Protein AF-A0A1B7T7Y8-F1 (afdb_monomer_lite)

Radius of gyration: 25.88 Å; chains: 1; bounding box: 64×51×74 Å

Foldseek 3Di:
DDWDDPQVPPDIDDLDPDDWDWEAALQQQKIKTFAQQCPRRPHLFHWIWMHNLNRPDIDIDTDDQDQDPVNDRDPFRKGFDDKYFPDPLRHAQKIKIWTWTQDVVGIGGPDIDIDGCCCQLPNAADDPVQKDKDWRPNQDDDLQKIWIFIDGHSPDRHRNNDDDDPGDTDIDGHDDDLVNDDADQQWDQDPVGDTDGNPVRVVVVCPVVPPPD

Organism: NCBI:txid766949

Sequence (213 aa):
MTFLTRDFGKSWEKIFDHPVILAYGDY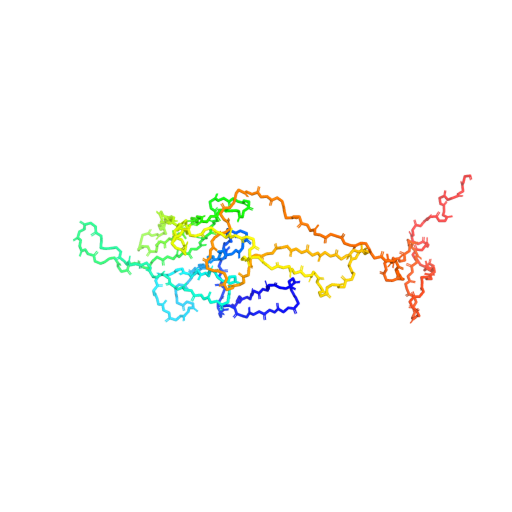GNIIVAVHGDPNSDGDPSQEFYYSLDQGKTWEEYEFKNDENKKGEKDETPLYLDNVKPLTKDGSGYQFVVSGYKLDGKGIDTNYHFIIDFSKAFDGKVCDSQEFEKIELNEGKCIDGQKFTYNRRKIDSECIVGKEFEDLEADVELCECTEDDFECSINFVKDSNNNCVLDISLITASGVCLESKS

pLDDT: mean 88.61, std 11.65, range [47.09, 98.06]

Secondary structure (DSSP, 8-state):
-EEE-SSTTSS-EEEESS--EEEEEGGGTEEEEE-S-GGGTT--S-EEEEESSTTSS-EEEE---PBPTTS-B--PPEEEEEEEESSTTS---EEEEEEEEEETTEEEEEEEEEEE-TTGGGGPBP-GGGEEEEEGGGG--BTTEEEEEEEE-TT--SB---------EEEEEPPP-GGG-PPPTTEEE-TTS-EEE-HHHHHHH-HHHH---

InterPro domains:
  IPR031777 Sortilin, C-terminal [PF15901] (88-208)
  IPR031778 Sortilin, N-terminal [PF15902] (2-67)
  IPR036278 Sialidase superfamily [SSF50939] (2-75)
  IPR050310 VPS10-related sortilin family receptors [PTHR12106] (2-198)

Structure (mmCIF, N/CA/C/O backbone):
data_AF-A0A1B7T7Y8-F1
#
_entry.id   AF-A0A1B7T7Y8-F1
#
loop_
_atom_site.group_PDB
_atom_site.id
_atom_site.type_symbol
_atom_site.label_atom_id
_atom_site.label_alt_id
_atom_site.label_comp_id
_atom_site.label_asym_id
_atom_site.label_entity_id
_atom_site.label_seq_id
_atom_site.pdbx_PDB_ins_code
_atom_site.Cartn_x
_atom_site.Cartn_y
_atom_site.Cartn_z
_atom_site.occupancy
_atom_site.B_iso_or_equiv
_atom_site.auth_seq_id
_atom_site.auth_comp_id
_atom_site.auth_asym_id
_atom_site.auth_atom_id
_atom_site.pdbx_PDB_model_num
ATOM 1 N N . MET A 1 1 ? -15.136 8.562 -2.264 1.00 90.56 1 MET A N 1
ATOM 2 C CA . MET A 1 1 ? -14.743 7.275 -2.850 1.00 90.56 1 MET A CA 1
ATOM 3 C C . MET A 1 1 ? -13.247 7.088 -2.715 1.00 90.56 1 MET A C 1
ATOM 5 O O . MET A 1 1 ? -12.510 8.052 -2.908 1.00 90.56 1 MET A O 1
ATOM 9 N N . THR A 1 2 ? -12.834 5.866 -2.400 1.00 94.38 2 THR A N 1
ATOM 10 C CA . THR A 1 2 ? -11.442 5.473 -2.159 1.00 94.38 2 THR A CA 1
ATOM 11 C C . THR A 1 2 ? -11.144 4.176 -2.911 1.00 94.38 2 THR A C 1
ATOM 13 O O . THR A 1 2 ? -11.974 3.264 -2.928 1.00 94.38 2 THR A O 1
ATOM 16 N N . PHE A 1 3 ? -9.967 4.095 -3.533 1.00 96.81 3 PHE A N 1
ATOM 17 C CA . PHE A 1 3 ? -9.504 2.924 -4.280 1.00 96.81 3 PHE A CA 1
ATOM 18 C C . PHE A 1 3 ? -8.152 2.442 -3.759 1.00 96.81 3 PHE A C 1
ATOM 20 O O . PHE A 1 3 ? -7.354 3.246 -3.276 1.00 96.81 3 PHE A O 1
ATOM 27 N N . LEU A 1 4 ? -7.891 1.148 -3.920 1.00 96.62 4 LEU A N 1
ATOM 28 C CA . LEU A 1 4 ? -6.631 0.499 -3.580 1.00 96.62 4 LEU A CA 1
ATOM 29 C C . LEU A 1 4 ? -6.086 -0.262 -4.791 1.00 96.62 4 LEU A C 1
ATOM 31 O O . LEU A 1 4 ? -6.844 -0.794 -5.601 1.00 96.62 4 LEU A O 1
ATOM 35 N N . THR A 1 5 ? -4.762 -0.321 -4.901 1.00 95.25 5 THR A N 1
ATOM 36 C CA . THR A 1 5 ? -4.048 -1.162 -5.866 1.00 95.25 5 THR A CA 1
ATOM 37 C C . THR A 1 5 ? -3.066 -2.061 -5.123 1.00 95.25 5 THR A C 1
ATOM 39 O O . THR A 1 5 ? -2.460 -1.648 -4.134 1.00 95.25 5 THR A O 1
ATOM 42 N N . ARG A 1 6 ? -2.897 -3.293 -5.611 1.00 92.50 6 ARG A N 1
ATOM 43 C CA . ARG A 1 6 ? -1.915 -4.271 -5.107 1.00 92.50 6 ARG A CA 1
ATOM 44 C C . ARG A 1 6 ? -0.889 -4.681 -6.165 1.00 92.50 6 ARG A C 1
ATOM 46 O O . ARG A 1 6 ? -0.093 -5.592 -5.938 1.00 92.50 6 ARG A O 1
ATOM 53 N N . ASP A 1 7 ? -0.928 -4.050 -7.329 1.00 90.50 7 ASP A N 1
ATOM 54 C CA . ASP A 1 7 ? -0.138 -4.402 -8.509 1.00 90.50 7 ASP A CA 1
ATOM 55 C C . ASP A 1 7 ? 0.492 -3.157 -9.147 1.00 90.50 7 ASP A C 1
ATOM 57 O O . ASP A 1 7 ? 0.605 -3.044 -10.367 1.00 90.50 7 ASP A O 1
ATOM 61 N N . PHE A 1 8 ? 0.931 -2.228 -8.291 1.00 89.44 8 PHE A N 1
ATOM 62 C CA . PHE A 1 8 ? 1.673 -1.025 -8.679 1.00 89.44 8 PHE A CA 1
ATOM 63 C C . PHE A 1 8 ? 0.885 -0.100 -9.619 1.00 89.44 8 PHE A C 1
ATOM 65 O O . PHE A 1 8 ? 1.451 0.562 -10.484 1.00 89.44 8 PHE A O 1
ATOM 72 N N . GLY A 1 9 ? -0.437 -0.037 -9.438 1.00 92.88 9 GLY A N 1
ATOM 73 C CA . GLY A 1 9 ? -1.319 0.860 -10.180 1.00 92.88 9 GLY A CA 1
ATOM 74 C C . GLY A 1 9 ? -1.818 0.302 -11.510 1.00 92.88 9 GLY A C 1
ATOM 75 O O . GLY A 1 9 ? -2.472 1.039 -12.252 1.00 92.88 9 GLY A O 1
ATOM 76 N N . LYS A 1 10 ? -1.548 -0.975 -11.811 1.00 90.75 10 LYS A N 1
ATOM 77 C CA . LYS A 1 10 ? -2.053 -1.637 -13.018 1.00 90.75 10 LYS A CA 1
ATOM 78 C C . LYS A 1 10 ? -3.565 -1.872 -12.943 1.00 90.75 10 LYS A C 1
ATOM 80 O O . LYS A 1 10 ? -4.265 -1.642 -13.930 1.00 90.75 10 LYS A O 1
ATOM 85 N N . SER A 1 11 ? -4.068 -2.309 -11.794 1.00 93.94 11 SER A N 1
ATOM 86 C CA . SER A 1 11 ? -5.492 -2.449 -11.504 1.00 93.94 11 SER A CA 1
ATOM 87 C C . SER A 1 11 ? -5.858 -1.764 -10.188 1.00 93.94 11 SER A C 1
ATOM 89 O O . SER A 1 11 ? -5.019 -1.549 -9.309 1.00 93.94 11 SER A O 1
ATOM 91 N N . TRP A 1 12 ? -7.126 -1.363 -10.093 1.00 96.81 12 TRP A N 1
ATOM 92 C CA . TRP A 1 12 ? -7.667 -0.607 -8.969 1.00 96.81 12 TRP A CA 1
ATOM 93 C C . TRP A 1 12 ? -9.003 -1.195 -8.545 1.00 96.81 12 TRP A C 1
ATOM 95 O O . TRP A 1 12 ? -9.895 -1.391 -9.372 1.00 96.81 12 TRP A O 1
ATOM 105 N N . GLU A 1 13 ? -9.148 -1.421 -7.246 1.00 96.00 13 GLU A N 1
ATOM 106 C CA . GLU A 1 13 ? -10.377 -1.899 -6.626 1.00 96.00 13 GLU A CA 1
ATOM 107 C C . GLU A 1 13 ? -10.969 -0.784 -5.764 1.00 96.00 13 GLU A C 1
ATOM 109 O O . GLU A 1 13 ? -10.257 -0.102 -5.023 1.00 96.00 13 GLU A O 1
ATOM 114 N N . LYS A 1 14 ? -12.279 -0.552 -5.890 1.00 96.06 14 LYS A N 1
ATOM 115 C CA . LYS A 1 14 ? -12.989 0.403 -5.034 1.00 96.06 14 LYS A CA 1
ATOM 116 C C . LYS A 1 14 ? -13.169 -0.239 -3.661 1.00 96.06 14 LYS A C 1
ATOM 118 O O . LYS A 1 14 ? -13.871 -1.240 -3.569 1.00 96.06 14 LYS A O 1
ATOM 123 N N . ILE A 1 15 ? -12.582 0.361 -2.629 1.00 95.50 15 ILE A N 1
ATOM 124 C CA . ILE A 1 15 ? -12.646 -0.152 -1.251 1.00 95.50 15 ILE A CA 1
ATOM 125 C C . ILE A 1 15 ? -13.671 0.592 -0.387 1.00 95.50 15 ILE A C 1
ATOM 127 O O . ILE A 1 15 ? -14.250 -0.011 0.502 1.00 95.50 15 ILE A O 1
ATOM 131 N N . PHE A 1 16 ? -13.962 1.864 -0.690 1.00 93.75 16 PHE A N 1
ATOM 132 C CA . PHE A 1 16 ? -15.005 2.642 -0.004 1.00 93.75 16 PHE A CA 1
ATOM 133 C C . PHE A 1 16 ? -15.715 3.594 -0.968 1.00 93.75 16 PHE A C 1
ATOM 135 O O . PHE A 1 16 ? -15.089 4.201 -1.846 1.00 93.75 16 PHE A O 1
ATOM 142 N N . ASP A 1 17 ? -17.019 3.794 -0.777 1.00 91.75 17 ASP A N 1
ATOM 143 C CA . ASP A 1 17 ? -17.814 4.758 -1.551 1.00 91.75 17 ASP A CA 1
ATOM 144 C C . ASP A 1 17 ? -17.582 6.218 -1.114 1.00 91.75 17 ASP A C 1
ATOM 146 O O . ASP A 1 17 ? -17.705 7.158 -1.907 1.00 91.75 17 ASP A O 1
ATOM 150 N N . HIS A 1 18 ? -17.059 6.426 0.091 1.00 88.94 18 HIS A N 1
ATOM 151 C CA . HIS A 1 18 ? -16.692 7.728 0.649 1.00 88.94 18 HIS A CA 1
ATOM 152 C C . HIS A 1 18 ? -15.163 7.879 0.797 1.00 88.94 18 HIS A C 1
ATOM 154 O O . HIS A 1 18 ? -14.406 6.932 0.562 1.00 88.94 18 HIS A O 1
ATOM 160 N N . PRO A 1 19 ? -14.652 9.106 1.004 1.00 90.19 19 PRO A N 1
ATOM 161 C CA . PRO A 1 19 ? -13.258 9.320 1.384 1.00 90.19 19 PRO A CA 1
ATOM 162 C C . PRO A 1 19 ? -12.976 8.718 2.766 1.00 90.19 19 PRO A C 1
ATOM 164 O O . PRO A 1 19 ? -13.814 8.811 3.661 1.00 90.19 19 PRO A O 1
ATOM 167 N N . VAL A 1 20 ? -11.790 8.141 2.936 1.00 92.62 20 VAL A N 1
ATOM 168 C CA . VAL A 1 20 ? -11.281 7.659 4.228 1.00 92.62 20 VAL A CA 1
ATOM 169 C C . VAL A 1 20 ? -9.837 8.115 4.425 1.00 92.62 20 VAL A C 1
ATOM 171 O O . VAL A 1 20 ? -9.122 8.393 3.460 1.00 92.62 20 VAL A O 1
ATOM 174 N N . ILE A 1 21 ? -9.401 8.185 5.679 1.00 94.12 21 ILE A N 1
ATOM 175 C CA . ILE A 1 21 ? -8.001 8.369 6.062 1.00 94.12 21 ILE A CA 1
ATOM 176 C C . ILE A 1 21 ? -7.439 6.990 6.381 1.00 94.12 21 ILE A C 1
ATOM 178 O O . ILE A 1 21 ? -8.005 6.270 7.199 1.00 94.12 21 ILE A O 1
ATOM 182 N N . LEU A 1 22 ? -6.331 6.634 5.731 1.00 95.81 22 LEU A N 1
ATOM 183 C CA . LEU A 1 22 ? -5.706 5.320 5.847 1.00 95.81 22 LEU A CA 1
ATOM 184 C C . LEU A 1 22 ? -4.398 5.390 6.631 1.00 95.81 22 LEU A C 1
ATOM 186 O O . LEU A 1 22 ? -3.606 6.321 6.469 1.00 95.81 22 LEU A O 1
ATOM 190 N N . ALA A 1 23 ? -4.141 4.346 7.408 1.00 97.31 23 ALA A N 1
ATOM 191 C CA . ALA A 1 23 ? -2.836 4.035 7.963 1.00 97.31 23 ALA A CA 1
ATOM 192 C C . ALA A 1 23 ? -2.471 2.583 7.654 1.00 97.31 23 ALA A C 1
ATOM 194 O O . ALA A 1 23 ? -3.331 1.706 7.627 1.00 97.31 23 ALA A O 1
ATOM 195 N N . TYR A 1 24 ? -1.178 2.347 7.455 1.00 97.00 24 TYR A N 1
ATOM 196 C CA . TYR A 1 24 ? -0.628 1.039 7.121 1.00 97.00 24 TYR A CA 1
ATOM 197 C C . TYR A 1 24 ? 0.335 0.584 8.211 1.00 97.00 24 TYR A C 1
ATOM 199 O O . TYR A 1 24 ? 1.055 1.400 8.791 1.00 97.00 24 TYR A O 1
ATOM 207 N N . GLY A 1 25 ? 0.346 -0.718 8.462 1.00 96.62 25 GLY A N 1
ATOM 208 C CA . GLY A 1 25 ? 1.262 -1.388 9.375 1.00 96.62 25 GLY A CA 1
ATOM 209 C C . GLY A 1 25 ? 1.584 -2.795 8.889 1.00 96.62 25 GLY A C 1
ATOM 210 O O . GLY A 1 25 ? 1.003 -3.268 7.908 1.00 96.62 25 GLY A O 1
ATOM 211 N N . ASP A 1 26 ? 2.535 -3.439 9.558 1.00 96.31 26 ASP A N 1
ATOM 212 C CA . ASP A 1 26 ? 3.072 -4.755 9.205 1.00 96.31 26 ASP A CA 1
ATOM 213 C C . ASP A 1 26 ? 3.384 -4.859 7.700 1.00 96.31 26 ASP A C 1
ATOM 215 O O . ASP A 1 26 ? 2.894 -5.740 7.003 1.00 96.31 26 ASP A O 1
ATOM 219 N N . TYR A 1 27 ? 4.140 -3.900 7.157 1.00 94.69 27 TYR A N 1
ATOM 220 C CA . TYR A 1 27 ? 4.505 -3.826 5.734 1.00 94.69 27 TYR A CA 1
ATOM 221 C C . TYR A 1 27 ? 3.302 -3.751 4.774 1.00 94.69 27 TYR A C 1
ATOM 223 O O . TYR A 1 27 ? 3.330 -4.291 3.668 1.00 94.69 27 TYR A O 1
ATOM 231 N N . GLY A 1 28 ? 2.225 -3.083 5.198 1.00 94.50 28 GLY A N 1
ATOM 232 C CA . GLY A 1 28 ? 0.996 -2.933 4.412 1.00 94.50 28 GLY A CA 1
ATOM 233 C C . GLY A 1 28 ? 0.053 -4.135 4.492 1.00 94.50 28 GLY A C 1
ATOM 234 O O . GLY A 1 28 ? -0.937 -4.178 3.764 1.00 94.50 28 GLY A O 1
ATOM 235 N N . ASN A 1 29 ? 0.334 -5.102 5.371 1.00 96.38 29 ASN A N 1
ATOM 236 C CA . ASN A 1 29 ? -0.554 -6.236 5.626 1.00 96.38 29 ASN A CA 1
ATOM 237 C C . ASN A 1 29 ? -1.706 -5.896 6.568 1.00 96.38 29 ASN A C 1
ATOM 239 O O . ASN A 1 29 ? -2.730 -6.573 6.527 1.00 96.38 29 ASN A O 1
ATOM 243 N N . ILE A 1 30 ? -1.545 -4.842 7.369 1.00 97.75 30 ILE A N 1
ATOM 244 C CA . ILE A 1 30 ? -2.604 -4.269 8.190 1.00 97.75 30 ILE A CA 1
ATOM 245 C C . ILE A 1 30 ? -2.932 -2.894 7.628 1.00 97.75 30 ILE A C 1
ATOM 247 O O . ILE A 1 30 ? -2.053 -2.035 7.510 1.00 97.75 30 ILE A O 1
ATOM 251 N N . ILE A 1 31 ? -4.202 -2.684 7.305 1.00 98.00 31 ILE A N 1
ATOM 252 C CA . ILE A 1 31 ? -4.723 -1.397 6.852 1.00 98.00 31 ILE A CA 1
ATOM 253 C C . ILE A 1 31 ? -5.811 -0.975 7.828 1.00 98.00 31 ILE A C 1
ATOM 255 O O . ILE A 1 31 ? -6.716 -1.754 8.099 1.00 98.00 31 ILE A O 1
ATOM 259 N N . VAL A 1 32 ? -5.728 0.247 8.348 1.00 97.81 32 VAL A N 1
ATOM 260 C CA . VAL A 1 32 ? -6.765 0.848 9.194 1.00 97.81 32 VAL A CA 1
ATOM 261 C C . VAL A 1 32 ? -7.326 2.063 8.474 1.00 97.81 32 VAL A C 1
ATOM 263 O O . VAL A 1 32 ? -6.560 2.897 7.988 1.00 97.81 32 VAL A O 1
ATOM 266 N N . ALA A 1 33 ? -8.649 2.165 8.413 1.00 96.00 33 ALA A N 1
ATOM 267 C CA . ALA A 1 33 ? -9.372 3.257 7.789 1.00 96.00 33 ALA A CA 1
ATOM 268 C C . ALA A 1 33 ? -10.318 3.921 8.793 1.00 96.00 33 ALA A C 1
ATOM 270 O O . ALA A 1 33 ? -11.040 3.246 9.522 1.00 96.00 33 ALA A O 1
ATOM 271 N N . VAL A 1 34 ? -10.338 5.251 8.795 1.00 93.38 34 VAL A N 1
ATOM 272 C CA . VAL A 1 34 ? -11.328 6.054 9.528 1.00 93.38 34 VAL A CA 1
ATOM 273 C C . VAL A 1 34 ? -11.964 7.072 8.588 1.00 93.38 34 VAL A C 1
ATOM 275 O O . VAL A 1 34 ? -11.349 7.484 7.598 1.00 93.38 34 VAL A O 1
ATOM 278 N N . HIS A 1 35 ? -13.178 7.510 8.898 1.00 87.00 35 HIS A N 1
ATOM 279 C CA . HIS A 1 35 ? -13.863 8.585 8.185 1.00 87.00 35 HIS A CA 1
ATOM 280 C C . HIS A 1 35 ? -14.362 9.635 9.177 1.00 87.00 35 HIS A C 1
ATOM 282 O O . HIS A 1 35 ? -14.870 9.319 10.246 1.00 87.00 35 HIS A O 1
ATOM 288 N N . GLY A 1 36 ? -14.215 10.906 8.798 1.00 73.81 36 GLY A N 1
ATOM 289 C CA . GLY A 1 36 ? -14.546 12.039 9.665 1.00 73.81 36 GLY A CA 1
ATOM 290 C C . GLY A 1 36 ? -16.030 12.400 9.725 1.00 73.81 36 GLY A C 1
ATOM 291 O O . GLY A 1 36 ? -16.381 13.319 10.457 1.00 73.81 36 GLY A O 1
ATOM 292 N N . ASP A 1 37 ? -16.889 11.734 8.951 1.00 74.12 37 ASP A N 1
ATOM 293 C CA . ASP A 1 37 ? -18.344 11.905 9.015 1.00 74.12 37 ASP A CA 1
ATOM 294 C C . ASP A 1 37 ? -18.990 10.531 9.201 1.00 74.12 37 ASP A C 1
ATOM 296 O O . ASP A 1 37 ? -18.985 9.770 8.229 1.00 74.12 37 ASP A O 1
ATOM 300 N N . PRO A 1 38 ? -19.531 10.217 10.396 1.00 65.00 38 PRO A N 1
ATOM 301 C CA . PRO A 1 38 ? -20.112 8.916 10.698 1.00 65.00 38 PRO A CA 1
ATOM 302 C C . PRO A 1 38 ? -21.208 8.559 9.699 1.00 65.00 38 PRO A C 1
ATOM 304 O O . PRO A 1 38 ? -21.238 7.448 9.235 1.00 65.00 38 PRO A O 1
ATOM 307 N N . ASN A 1 39 ? -21.982 9.512 9.174 1.00 66.25 39 ASN A N 1
ATOM 308 C CA . ASN A 1 39 ? -23.058 9.189 8.226 1.00 66.25 39 ASN A CA 1
ATOM 309 C C . ASN A 1 39 ? -22.578 8.873 6.794 1.00 66.25 39 ASN A C 1
ATOM 311 O O . ASN A 1 39 ? -23.409 8.753 5.889 1.00 66.25 39 ASN A O 1
ATOM 315 N N . SER A 1 40 ? -21.265 8.832 6.543 1.00 70.00 40 SER A N 1
ATOM 316 C CA . SER A 1 40 ? -20.703 8.653 5.193 1.00 70.00 40 SER A CA 1
ATOM 317 C C . SER A 1 40 ? -20.988 7.280 4.587 1.00 70.00 40 SER A C 1
ATOM 319 O O . SER A 1 40 ? -20.985 7.145 3.361 1.00 70.00 40 SER A O 1
ATOM 321 N N . ASP A 1 41 ? -21.205 6.281 5.428 1.00 64.25 41 ASP A N 1
ATOM 322 C CA . ASP A 1 41 ? -21.494 4.887 5.094 1.00 64.25 41 ASP A CA 1
ATOM 323 C C . ASP A 1 41 ? -22.996 4.545 5.251 1.00 64.25 41 ASP A C 1
ATOM 325 O O . ASP A 1 41 ? -23.477 3.545 4.718 1.00 64.25 41 ASP A O 1
ATOM 329 N N . GLY A 1 42 ? -23.761 5.436 5.889 1.00 60.62 42 GLY A N 1
ATOM 330 C CA . GLY A 1 42 ? -25.188 5.287 6.152 1.00 60.62 42 GLY A CA 1
ATOM 331 C C . GLY A 1 42 ? -25.522 4.859 7.582 1.00 60.62 42 GLY A C 1
ATOM 332 O O . GLY A 1 42 ? -26.717 4.767 7.885 1.00 60.62 42 GLY A O 1
ATOM 333 N N . ASP A 1 43 ? -24.523 4.663 8.446 1.00 65.31 43 ASP A N 1
ATOM 334 C CA . ASP A 1 43 ? -24.689 4.372 9.866 1.00 65.31 43 ASP A CA 1
ATOM 335 C C . ASP A 1 43 ? -24.145 5.529 10.730 1.00 65.31 43 ASP A C 1
ATOM 337 O O . ASP A 1 43 ? -22.976 5.875 10.667 1.00 65.31 43 ASP A O 1
ATOM 341 N N . PRO A 1 44 ? -24.955 6.184 11.581 1.00 62.72 44 PRO A N 1
ATOM 342 C CA . PRO A 1 44 ? -24.440 7.190 12.518 1.00 62.72 44 PRO A CA 1
ATOM 343 C C . PRO A 1 44 ? -23.528 6.610 13.624 1.00 62.72 44 PRO A C 1
ATOM 345 O O . PRO A 1 44 ? -23.042 7.372 14.474 1.00 62.72 44 PRO A O 1
ATOM 348 N N . SER A 1 45 ? -23.356 5.286 13.644 1.00 65.25 45 SER A N 1
ATOM 349 C CA . SER A 1 45 ? -22.361 4.515 14.383 1.00 65.25 45 SER A CA 1
ATOM 350 C C . SER A 1 45 ? -20.959 5.132 14.331 1.00 65.25 45 SER A C 1
ATOM 352 O O . SER A 1 45 ? -20.578 5.887 13.439 1.00 65.25 45 SER A O 1
ATOM 354 N N . GLN A 1 46 ? -20.195 4.866 15.385 1.00 75.56 46 GLN A N 1
ATOM 355 C CA . GLN A 1 46 ? -18.811 5.296 15.499 1.00 75.56 46 GLN A CA 1
ATOM 356 C C . GLN A 1 46 ? -17.927 4.115 15.211 1.00 75.56 46 GLN A C 1
ATOM 358 O O . GLN A 1 46 ? -17.818 3.243 16.063 1.00 75.56 46 GLN A O 1
ATOM 363 N N . GLU A 1 47 ? -17.233 4.114 14.086 1.00 85.75 47 GLU A N 1
ATOM 364 C CA . GLU A 1 47 ? -16.442 2.957 13.706 1.00 85.75 47 GLU A CA 1
ATOM 365 C C . GLU A 1 47 ? -15.117 3.307 13.054 1.00 85.75 47 GLU A C 1
ATOM 367 O O . GLU A 1 47 ? -14.869 4.408 12.557 1.00 85.75 47 GLU A O 1
ATOM 372 N N . PHE A 1 48 ? -14.224 2.331 13.101 1.00 92.62 48 PHE A N 1
ATOM 373 C CA . PHE A 1 48 ? -13.113 2.260 12.176 1.00 92.62 48 PHE A CA 1
ATOM 374 C C . PHE A 1 48 ? -13.211 0.947 11.418 1.00 92.62 48 PHE A C 1
ATOM 376 O O . PHE A 1 48 ? -13.695 -0.058 11.942 1.00 92.62 48 PHE A O 1
ATOM 383 N N . TYR A 1 49 ? -12.663 0.945 10.213 1.00 95.19 49 TYR A N 1
ATOM 384 C CA . TYR A 1 49 ? -12.525 -0.265 9.427 1.00 95.19 49 TYR A CA 1
ATOM 385 C C . TYR A 1 49 ? -11.082 -0.727 9.454 1.00 95.19 49 TYR A C 1
ATOM 387 O O . TYR A 1 49 ? -10.145 0.077 9.527 1.00 95.19 49 TYR A O 1
ATOM 395 N N . TYR A 1 50 ? -10.880 -2.027 9.347 1.00 97.56 50 TYR A N 1
ATOM 396 C CA . TYR A 1 50 ? -9.554 -2.582 9.178 1.00 97.56 50 TYR A CA 1
ATOM 397 C C . TYR A 1 50 ? -9.564 -3.756 8.212 1.00 97.56 50 TYR A C 1
ATOM 399 O O . TYR A 1 50 ? -10.566 -4.437 8.026 1.00 97.56 50 TYR A O 1
ATOM 407 N N . SER A 1 51 ? -8.416 -3.991 7.593 1.00 98.06 51 SER A N 1
ATOM 408 C CA . SER A 1 51 ? -8.179 -5.137 6.731 1.00 98.06 51 SER A CA 1
ATOM 409 C C . SER A 1 51 ? -6.875 -5.806 7.133 1.00 98.06 51 SER A C 1
ATOM 411 O O . SER A 1 51 ? -5.861 -5.135 7.346 1.00 98.06 51 SER A O 1
ATOM 413 N N . LEU A 1 52 ? -6.915 -7.135 7.224 1.00 97.69 52 LEU A N 1
ATOM 414 C CA . LEU A 1 52 ? -5.757 -7.990 7.490 1.00 97.69 52 LEU A CA 1
ATOM 415 C C . LEU A 1 52 ? -5.359 -8.825 6.263 1.00 97.69 52 LEU A C 1
ATOM 417 O O . LEU A 1 52 ? -4.475 -9.674 6.349 1.00 97.69 52 LEU A O 1
ATOM 421 N N . ASP A 1 53 ? -6.007 -8.595 5.120 1.00 96.25 53 ASP A N 1
ATOM 422 C CA . ASP A 1 53 ? -5.802 -9.296 3.849 1.00 96.25 53 ASP A CA 1
ATOM 423 C C . ASP A 1 53 ? -5.520 -8.302 2.710 1.00 96.25 53 ASP A C 1
ATOM 425 O O . ASP A 1 53 ? -5.933 -8.472 1.562 1.00 96.25 53 ASP A O 1
ATOM 429 N N . GLN A 1 54 ? -4.765 -7.247 3.039 1.00 95.62 54 GLN A N 1
ATOM 430 C CA . GLN A 1 54 ? -4.282 -6.241 2.087 1.00 95.62 54 GLN A CA 1
ATOM 431 C C . GLN A 1 54 ? -5.420 -5.523 1.331 1.00 95.62 54 GLN A C 1
ATOM 433 O O . GLN A 1 54 ? -5.255 -5.139 0.175 1.00 95.62 54 GLN A O 1
ATOM 438 N N . GLY A 1 55 ? -6.565 -5.324 1.987 1.00 96.06 55 GLY A N 1
ATOM 439 C CA . GLY A 1 55 ? -7.700 -4.538 1.498 1.00 96.06 55 GLY A CA 1
ATOM 440 C C . GLY A 1 55 ? -8.727 -5.311 0.675 1.00 96.06 55 GLY A C 1
ATOM 441 O O . GLY A 1 55 ? -9.576 -4.671 0.054 1.00 96.06 55 GLY A O 1
ATOM 442 N N . LYS A 1 56 ? -8.665 -6.650 0.658 1.00 95.31 56 LYS A N 1
ATOM 443 C CA . LYS A 1 56 ? -9.633 -7.496 -0.060 1.00 95.31 56 LYS A CA 1
ATOM 444 C C . LYS A 1 56 ? -10.930 -7.669 0.719 1.00 95.31 56 LYS A C 1
ATOM 446 O O . LYS A 1 56 ? -12.004 -7.650 0.121 1.00 95.31 56 LYS A O 1
ATOM 451 N N . THR A 1 57 ? -10.835 -7.833 2.030 1.00 96.12 57 THR A N 1
ATOM 452 C CA . THR A 1 57 ? -11.963 -7.811 2.955 1.00 96.12 57 THR A CA 1
ATOM 453 C C . THR A 1 57 ? -11.727 -6.752 4.021 1.00 96.12 57 THR A C 1
ATOM 455 O O . THR A 1 57 ? -10.590 -6.389 4.334 1.00 96.12 57 THR A O 1
ATOM 458 N N . TRP A 1 58 ? -12.830 -6.205 4.518 1.00 96.44 58 TRP A N 1
ATOM 459 C CA . TRP A 1 58 ? -12.840 -5.138 5.504 1.00 96.44 58 TRP A CA 1
ATOM 460 C C . TRP A 1 58 ? -13.764 -5.545 6.637 1.00 96.44 58 TRP A C 1
ATOM 462 O O . TRP A 1 58 ? -14.899 -5.953 6.400 1.00 96.44 58 TRP A O 1
ATOM 472 N N . GLU A 1 59 ? -13.242 -5.438 7.848 1.00 95.62 59 GLU A N 1
ATOM 473 C CA . GLU A 1 59 ? -13.969 -5.641 9.087 1.00 95.62 59 GLU A CA 1
ATOM 474 C C . GLU A 1 59 ? -14.222 -4.282 9.728 1.00 95.62 59 GLU A C 1
ATOM 476 O O . GLU A 1 59 ? -13.389 -3.374 9.655 1.00 95.62 59 GLU A O 1
ATOM 481 N N . GLU A 1 60 ? -15.367 -4.162 10.376 1.00 92.88 60 GLU A N 1
ATOM 482 C CA . GLU A 1 60 ? -15.818 -2.950 11.041 1.00 92.88 60 GLU A CA 1
ATOM 483 C C . GLU A 1 60 ? -15.738 -3.144 12.555 1.00 92.88 60 GLU A C 1
ATOM 485 O O . GLU A 1 60 ? -16.035 -4.218 13.089 1.00 92.88 60 GLU A O 1
ATOM 490 N N . TYR A 1 61 ? -15.290 -2.111 13.260 1.00 90.62 61 TYR A N 1
ATOM 491 C CA . TYR A 1 61 ? -15.315 -2.083 14.712 1.00 90.62 61 TYR A CA 1
ATOM 492 C C . TYR A 1 61 ? -16.047 -0.841 15.195 1.00 90.62 61 TYR A C 1
ATOM 494 O O . TYR A 1 61 ? -15.514 0.268 15.127 1.00 90.62 61 TYR A O 1
ATOM 502 N N . GLU A 1 62 ? -17.226 -1.059 15.768 1.00 85.69 62 GLU A N 1
ATOM 503 C CA . GLU A 1 62 ? -18.007 -0.017 16.418 1.00 85.69 62 GLU A CA 1
ATOM 504 C C . GLU A 1 62 ? -17.476 0.286 17.833 1.00 85.69 62 GLU A C 1
ATOM 506 O O . GLU A 1 62 ? -17.380 -0.581 18.716 1.00 85.69 62 GLU A O 1
ATOM 511 N N . PHE A 1 63 ? -17.185 1.556 18.103 1.00 76.44 63 PHE A N 1
ATOM 512 C CA . PHE A 1 63 ? -16.981 2.067 19.447 1.00 76.44 63 PHE A CA 1
ATOM 513 C C . PHE A 1 63 ? -18.309 2.049 20.192 1.00 76.44 63 PHE A C 1
ATOM 515 O O . PHE A 1 63 ? -19.232 2.813 19.912 1.00 76.44 63 PHE A O 1
ATOM 522 N N . LYS A 1 64 ? -18.389 1.207 21.220 1.00 69.56 64 LYS A N 1
ATOM 523 C CA . LYS A 1 64 ? -19.505 1.273 22.161 1.00 69.56 64 LYS A CA 1
ATOM 524 C C . LYS A 1 64 ? -19.470 2.632 22.850 1.00 69.56 64 LYS A C 1
ATOM 526 O O . LYS A 1 64 ? -18.439 3.010 23.402 1.00 69.56 64 LYS A O 1
ATOM 531 N N . ASN A 1 65 ? -20.602 3.335 22.850 1.00 59.31 65 ASN A N 1
ATOM 532 C CA . ASN A 1 65 ? -20.783 4.510 23.696 1.00 59.31 65 ASN A CA 1
ATOM 533 C C . ASN A 1 65 ? -20.557 4.076 25.144 1.00 59.31 65 ASN A C 1
ATOM 535 O O . ASN A 1 65 ? -21.395 3.378 25.722 1.00 59.31 65 ASN A O 1
ATOM 539 N N . ASP A 1 66 ? -19.401 4.437 25.701 1.00 53.66 66 ASP A N 1
ATOM 540 C CA . ASP A 1 66 ? -19.104 4.178 27.099 1.00 53.66 66 ASP A CA 1
ATOM 541 C C . ASP A 1 66 ? -20.207 4.818 27.943 1.00 53.66 66 ASP A C 1
ATOM 543 O O . ASP A 1 66 ? -20.536 6.001 27.801 1.00 53.66 66 ASP A O 1
ATOM 547 N N . GLU A 1 67 ? -20.798 4.024 28.835 1.00 48.38 67 GLU A N 1
ATOM 548 C CA . GLU A 1 67 ? -21.590 4.584 29.915 1.00 48.38 67 GLU A CA 1
ATOM 549 C C . GLU A 1 67 ? -20.676 5.549 30.669 1.00 48.38 67 GLU A C 1
ATOM 551 O O . GLU A 1 67 ? -19.621 5.169 31.191 1.00 48.38 67 GLU A O 1
ATOM 556 N N . ASN A 1 68 ? -21.067 6.821 30.739 1.00 52.34 68 ASN A N 1
ATOM 557 C CA . ASN A 1 68 ? -20.357 7.772 31.578 1.00 52.34 68 ASN A CA 1
ATOM 558 C C . ASN A 1 68 ? -20.267 7.191 33.000 1.00 52.34 68 ASN A C 1
ATOM 560 O O . ASN A 1 68 ? -21.145 6.436 33.413 1.00 52.34 68 ASN A O 1
ATOM 564 N N . LYS A 1 69 ? -19.281 7.595 33.818 1.00 47.09 69 LYS A N 1
ATOM 565 C CA . LYS A 1 69 ? -19.110 7.151 35.232 1.00 47.09 69 LYS A CA 1
ATOM 566 C C . LYS A 1 69 ? -20.360 7.307 36.140 1.00 47.09 69 LYS A C 1
ATOM 568 O O . LYS A 1 69 ? -20.302 6.981 37.322 1.00 47.09 69 LYS A O 1
ATOM 573 N N . LYS A 1 70 ? -21.464 7.841 35.611 1.00 53.00 70 LYS A N 1
ATOM 574 C CA . LYS A 1 70 ? -22.792 8.002 36.214 1.00 53.00 70 LYS A CA 1
ATOM 575 C C . LYS A 1 70 ? -23.880 7.056 35.662 1.00 53.00 70 LYS A C 1
ATOM 577 O O . LYS A 1 70 ? -25.013 7.171 36.111 1.00 53.00 70 LYS A O 1
ATOM 582 N N . GLY A 1 71 ? -23.574 6.150 34.730 1.00 53.75 71 GLY A N 1
ATOM 583 C CA . GLY A 1 71 ? -24.558 5.254 34.100 1.00 53.75 71 GLY A CA 1
ATOM 584 C C . GLY A 1 71 ? -25.500 5.946 33.105 1.00 53.75 71 GLY A C 1
ATOM 585 O O . GLY A 1 71 ? -26.539 5.395 32.754 1.00 53.75 71 GLY A O 1
ATOM 586 N N . GLU A 1 72 ? -25.173 7.167 32.672 1.00 56.00 72 GLU A N 1
ATOM 587 C CA . GLU A 1 72 ? -25.904 7.881 31.620 1.00 56.00 72 GLU A CA 1
ATOM 588 C C . GLU A 1 72 ? -25.259 7.569 30.267 1.00 56.00 72 GLU A C 1
ATOM 590 O O . GLU A 1 72 ? -24.035 7.677 30.129 1.00 56.00 72 GLU A O 1
ATOM 595 N N . LYS A 1 73 ? -26.080 7.192 29.279 1.00 59.41 73 LYS A N 1
ATOM 596 C CA . LYS A 1 73 ? -25.640 7.044 27.889 1.00 59.41 73 LYS A CA 1
ATOM 597 C C . LYS A 1 73 ? -25.172 8.403 27.378 1.00 59.41 73 LYS A C 1
ATOM 599 O O . LYS A 1 73 ? -25.953 9.351 27.363 1.00 59.41 73 LYS A O 1
ATOM 604 N N . ASP A 1 74 ? -23.909 8.493 26.980 1.00 67.19 74 ASP A N 1
ATOM 605 C CA . ASP A 1 74 ? -23.445 9.624 26.189 1.00 67.19 74 ASP A CA 1
ATOM 606 C C . ASP A 1 74 ? -23.936 9.435 24.752 1.00 67.19 74 ASP A C 1
ATOM 608 O O . ASP A 1 74 ? -23.500 8.521 24.056 1.00 67.19 74 ASP A O 1
ATOM 612 N N . GLU A 1 75 ? -24.896 10.258 24.338 1.00 68.94 75 GLU A N 1
ATOM 613 C CA . GLU A 1 75 ? -25.432 10.265 22.971 1.00 68.94 75 GLU A CA 1
ATOM 614 C C . GLU A 1 75 ? -24.649 11.216 22.050 1.00 68.94 75 GLU A C 1
ATOM 616 O O . GLU A 1 75 ? -25.014 11.384 20.889 1.00 68.94 75 GLU A O 1
ATOM 621 N N . THR A 1 76 ? -23.587 11.862 22.548 1.00 75.38 76 THR A N 1
ATOM 622 C CA . THR A 1 76 ? -22.784 12.797 21.751 1.00 75.38 76 THR A CA 1
ATOM 623 C C . THR A 1 76 ? -21.926 12.024 20.744 1.00 75.38 76 THR A C 1
ATOM 625 O O . THR A 1 76 ? -21.062 11.251 21.176 1.00 75.38 76 THR A O 1
ATOM 628 N N . PRO A 1 77 ? -22.093 12.248 19.424 1.00 76.69 77 PRO A N 1
ATOM 629 C CA . PRO A 1 77 ? -21.295 11.561 18.417 1.00 76.69 77 PRO A CA 1
ATOM 630 C C . PRO A 1 77 ? -19.813 11.905 18.575 1.00 76.69 77 PRO A C 1
ATOM 632 O O . PRO A 1 77 ? -19.439 13.078 18.697 1.00 76.69 77 PRO A O 1
ATOM 635 N N . LEU A 1 78 ? -18.981 10.869 18.587 1.00 83.12 78 LEU A N 1
ATOM 636 C CA . LEU A 1 78 ? -17.551 10.995 18.339 1.00 83.12 78 LEU A CA 1
ATOM 637 C C . LEU A 1 78 ? -17.345 11.223 16.827 1.00 83.12 78 LEU A C 1
ATOM 639 O O . LEU A 1 78 ? -18.240 11.009 16.021 1.00 83.12 78 LEU A O 1
ATOM 643 N N . TYR A 1 79 ? -16.205 11.753 16.422 1.00 86.38 79 TYR A N 1
ATOM 644 C CA . TYR A 1 79 ? -15.849 11.897 15.015 1.00 86.38 79 TYR A CA 1
ATOM 645 C C . TYR A 1 79 ? -14.384 11.524 14.902 1.00 86.38 79 TYR A C 1
ATOM 647 O O . TYR A 1 79 ? -13.535 12.247 15.424 1.00 86.38 79 TYR A O 1
ATOM 655 N N . LEU A 1 80 ? -14.081 10.384 14.283 1.00 89.31 80 LEU A N 1
ATOM 656 C CA . LEU A 1 80 ? -12.706 9.933 14.088 1.00 89.31 80 LEU A CA 1
ATOM 657 C C . LEU A 1 80 ? -12.124 10.615 12.858 1.00 89.31 80 LEU A C 1
ATOM 659 O O . LEU A 1 80 ? -12.508 10.343 11.725 1.00 89.31 80 LEU A O 1
ATOM 663 N N . ASP A 1 81 ? -11.181 11.517 13.069 1.00 90.06 81 ASP A N 1
ATOM 664 C CA . ASP A 1 81 ? -10.662 12.380 12.011 1.00 90.06 81 ASP A CA 1
ATOM 665 C C . ASP A 1 81 ? -9.188 12.129 11.704 1.00 90.06 81 ASP A C 1
ATOM 667 O O . ASP A 1 81 ? -8.603 12.801 10.853 1.00 90.06 81 ASP A O 1
ATOM 671 N N . ASN A 1 82 ? -8.563 11.169 12.389 1.00 93.56 82 ASN A N 1
ATOM 672 C CA . ASN A 1 82 ? -7.156 10.875 12.193 1.00 93.56 82 ASN A CA 1
ATOM 673 C C . ASN A 1 82 ? -6.798 9.452 12.613 1.00 93.56 82 ASN A C 1
ATOM 675 O O . ASN A 1 82 ? -7.199 8.981 13.676 1.00 93.56 82 ASN A O 1
ATOM 679 N N . VAL A 1 83 ? -5.931 8.817 11.832 1.00 96.38 83 VAL A N 1
ATOM 680 C CA . VAL A 1 83 ? -5.280 7.556 12.187 1.00 96.38 83 VAL A CA 1
ATOM 681 C C . VAL A 1 83 ? -3.815 7.612 11.776 1.00 96.38 83 VAL A C 1
ATOM 683 O O . VAL A 1 83 ? -3.479 8.082 10.689 1.00 96.38 83 VAL A O 1
ATOM 686 N N . LYS A 1 84 ? -2.918 7.167 12.661 1.00 97.19 84 LYS A N 1
ATOM 687 C CA . LYS A 1 84 ? -1.474 7.103 12.395 1.00 97.19 84 LYS A CA 1
ATOM 688 C C . LYS A 1 84 ? -0.862 5.840 12.991 1.00 97.19 84 LYS A C 1
ATOM 690 O O . LYS A 1 84 ? -1.222 5.484 14.113 1.00 97.19 84 LYS A O 1
ATOM 695 N N . PRO A 1 85 ? 0.097 5.195 12.310 1.00 97.25 85 PRO A N 1
ATOM 696 C CA . PRO A 1 85 ? 0.853 4.114 12.925 1.00 97.25 85 PRO A CA 1
ATOM 697 C C . PRO A 1 85 ? 1.749 4.674 14.043 1.00 97.25 85 PRO A C 1
ATOM 699 O O . PRO A 1 85 ? 2.283 5.784 13.926 1.00 97.25 85 PRO A O 1
ATOM 702 N N . LEU A 1 86 ? 1.921 3.918 15.133 1.00 95.88 86 LEU A N 1
ATOM 703 C CA . LEU A 1 86 ? 2.871 4.279 16.196 1.00 95.88 86 LEU A CA 1
ATOM 704 C C . LEU A 1 86 ? 4.314 4.161 15.686 1.00 95.88 86 LEU A C 1
ATOM 706 O O . LEU A 1 86 ? 5.145 5.027 15.967 1.00 95.88 86 LEU A O 1
ATOM 710 N N . THR A 1 87 ? 4.587 3.123 14.894 1.00 95.06 87 THR A N 1
ATOM 711 C CA . THR A 1 87 ? 5.878 2.899 14.237 1.00 95.06 87 THR A CA 1
ATOM 712 C C . THR A 1 87 ? 5.828 3.431 12.808 1.00 95.06 87 THR A C 1
ATOM 714 O O . THR A 1 87 ? 5.033 2.977 11.990 1.00 95.06 87 THR A O 1
ATOM 717 N N . LYS A 1 88 ? 6.666 4.421 12.494 1.00 92.69 88 LYS A N 1
ATOM 718 C CA . LYS A 1 88 ? 6.589 5.171 11.225 1.00 92.69 88 LYS A CA 1
ATOM 719 C C . LYS A 1 88 ? 7.291 4.509 10.040 1.00 92.69 88 LYS A C 1
ATOM 721 O O . LYS A 1 88 ? 7.153 4.995 8.925 1.00 92.69 88 LYS A O 1
ATOM 726 N N . ASP A 1 89 ? 8.044 3.448 10.287 1.00 93.31 89 ASP A N 1
ATOM 727 C CA . ASP A 1 89 ? 8.768 2.687 9.266 1.00 93.31 89 ASP A CA 1
ATOM 728 C C . ASP A 1 89 ? 7.895 1.612 8.584 1.00 93.31 89 ASP A C 1
ATOM 730 O O . ASP A 1 89 ? 8.344 0.931 7.670 1.00 93.31 89 ASP A O 1
ATOM 734 N N . GLY A 1 90 ? 6.632 1.471 9.007 1.00 92.75 90 GLY A N 1
ATOM 735 C CA . GLY A 1 90 ? 5.675 0.516 8.450 1.00 92.75 90 GLY A CA 1
ATOM 736 C C . GLY A 1 90 ? 5.745 -0.892 9.047 1.00 92.75 90 GLY A C 1
ATOM 737 O O . GLY A 1 90 ? 4.853 -1.685 8.768 1.00 92.75 90 GLY A O 1
ATOM 738 N N . SER A 1 91 ? 6.725 -1.204 9.901 1.00 95.25 91 SER A N 1
ATOM 739 C CA . SER A 1 91 ? 6.855 -2.522 10.551 1.00 95.25 91 SER A CA 1
ATOM 740 C C . SER A 1 91 ? 5.892 -2.722 11.732 1.00 95.25 91 SER A C 1
ATOM 742 O O . SER A 1 91 ? 5.612 -3.846 12.143 1.00 95.25 91 SER A O 1
ATOM 744 N N . GLY A 1 92 ? 5.356 -1.631 12.288 1.00 95.44 92 GLY A N 1
ATOM 745 C CA . GLY A 1 92 ? 4.473 -1.675 13.453 1.00 95.44 92 GLY A CA 1
ATOM 746 C C . GLY A 1 92 ? 3.069 -2.199 13.155 1.00 95.44 92 GLY A C 1
ATOM 747 O O . GLY A 1 92 ? 2.557 -2.067 12.050 1.00 95.44 92 GLY A O 1
ATOM 748 N N . TYR A 1 93 ? 2.417 -2.722 14.190 1.00 95.56 93 TYR A N 1
ATOM 749 C CA . TYR A 1 93 ? 1.046 -3.263 14.177 1.00 95.56 93 TYR A CA 1
ATOM 750 C C . TYR A 1 93 ? 0.120 -2.519 15.158 1.00 95.56 93 TYR A C 1
ATOM 752 O O . TYR A 1 93 ? -0.957 -2.997 15.510 1.00 95.56 93 TYR A O 1
ATOM 760 N N . GLN A 1 94 ? 0.549 -1.347 15.630 1.00 97.06 94 GLN A N 1
ATOM 761 C CA . GLN A 1 94 ? -0.211 -0.498 16.543 1.00 97.06 94 GLN A CA 1
ATOM 762 C C . GLN A 1 94 ? -0.496 0.856 15.896 1.00 97.06 94 GLN A C 1
ATOM 764 O O . GLN A 1 94 ? 0.379 1.450 15.255 1.00 97.06 94 GLN A O 1
ATOM 769 N N . PHE A 1 95 ? -1.695 1.382 16.137 1.00 97.88 95 PHE A N 1
ATOM 770 C CA . PHE A 1 95 ? -2.175 2.636 15.563 1.00 97.88 95 PHE A CA 1
ATOM 771 C C . PHE A 1 95 ? -2.764 3.538 16.641 1.00 97.88 95 PHE A C 1
ATOM 773 O O . PHE A 1 95 ? -3.439 3.058 17.549 1.00 97.88 95 PHE A O 1
ATOM 780 N N . VAL A 1 96 ? -2.530 4.846 16.528 1.00 97.00 96 VAL A N 1
ATOM 781 C CA . VAL A 1 96 ? -3.266 5.856 17.289 1.00 97.00 96 VAL A CA 1
ATOM 782 C C . VAL A 1 96 ? -4.380 6.375 16.402 1.00 97.00 96 VAL A C 1
ATOM 784 O O . VAL A 1 96 ? -4.114 6.929 15.333 1.00 97.00 96 VAL A O 1
ATOM 787 N N . VAL A 1 97 ? -5.611 6.244 16.877 1.00 94.75 97 VAL A N 1
ATOM 788 C CA . VAL A 1 97 ? -6.781 6.898 16.300 1.00 94.75 97 VAL A CA 1
ATOM 789 C C . VAL A 1 97 ? -7.147 8.079 17.177 1.00 94.75 97 VAL A C 1
ATOM 791 O O . VAL A 1 97 ? -7.136 7.978 18.402 1.00 94.75 97 VAL A O 1
ATOM 794 N N . SER A 1 98 ? -7.417 9.219 16.554 1.00 93.19 98 SER A N 1
ATOM 795 C CA . SER A 1 98 ? -7.871 10.424 17.243 1.00 93.19 98 SER A CA 1
ATOM 796 C C . SER A 1 98 ? -9.216 10.862 16.702 1.00 93.19 98 SER A C 1
ATOM 798 O O . SER A 1 98 ? -9.552 10.587 15.549 1.00 93.19 98 SER A O 1
ATOM 800 N N . GLY A 1 99 ? -9.965 11.535 17.558 1.00 90.31 99 GLY A N 1
ATOM 801 C CA . GLY A 1 99 ? -11.236 12.107 17.186 1.00 90.31 99 GLY A CA 1
ATOM 802 C C . GLY A 1 99 ? -11.648 13.242 18.098 1.00 90.31 99 GLY A C 1
ATOM 803 O O . GLY A 1 99 ? -10.936 13.635 19.030 1.00 90.31 99 GLY A O 1
ATOM 804 N N . TYR A 1 100 ? -12.835 13.759 17.830 1.00 88.00 100 TYR A N 1
ATOM 805 C CA . TYR A 1 100 ? -13.419 14.847 18.590 1.00 88.00 100 TYR A CA 1
ATOM 806 C C . TYR A 1 100 ? -14.908 14.635 18.824 1.00 88.00 100 TYR A C 1
ATOM 808 O O . TYR A 1 100 ? -15.574 13.932 18.072 1.00 88.00 100 TYR A O 1
ATOM 816 N N . LYS A 1 101 ? -15.442 15.270 19.864 1.00 86.38 101 LYS A N 1
ATOM 817 C CA . LYS A 1 101 ? -16.883 15.401 20.080 1.00 86.38 101 LYS A CA 1
ATOM 818 C C . LYS A 1 101 ? -17.303 16.847 19.885 1.00 86.38 101 LYS A C 1
ATOM 820 O O . LYS A 1 101 ? -16.586 17.776 20.263 1.00 86.38 101 LYS A O 1
ATOM 825 N N . LEU A 1 102 ? -18.483 17.024 19.304 1.00 83.50 102 LEU A N 1
ATOM 826 C CA . LEU A 1 102 ? -19.163 18.312 19.244 1.00 83.50 102 LEU A CA 1
ATOM 827 C C . LEU A 1 102 ? -20.106 18.393 20.437 1.00 83.50 102 LEU A C 1
ATOM 829 O O . LEU A 1 102 ? -21.240 17.920 20.376 1.00 83.50 102 LEU A O 1
ATOM 833 N N . ASP A 1 103 ? -19.632 18.969 21.538 1.00 75.06 103 ASP A N 1
ATOM 834 C CA . ASP A 1 103 ? -20.515 19.296 22.646 1.00 75.06 103 ASP A CA 1
ATOM 835 C C . ASP A 1 103 ? -21.137 20.681 22.399 1.00 75.06 103 ASP A C 1
ATOM 837 O O . ASP A 1 103 ? -20.610 21.514 21.659 1.00 75.06 103 ASP A O 1
ATOM 841 N N . GLY A 1 104 ? -22.292 20.978 22.997 1.00 75.25 104 GLY A N 1
ATOM 842 C CA . GLY A 1 104 ? -22.946 22.286 22.826 1.00 75.25 104 GLY A CA 1
ATOM 843 C C . GLY A 1 104 ? -22.116 23.496 23.304 1.00 75.25 104 GLY A C 1
ATOM 844 O O . GLY A 1 104 ? -22.630 24.614 23.308 1.00 75.25 104 GLY A O 1
ATOM 845 N N . LYS A 1 105 ? -20.872 23.289 23.758 1.00 79.94 105 LYS A N 1
ATOM 846 C CA . LYS A 1 105 ? -19.936 24.299 24.260 1.00 79.94 105 LYS A CA 1
ATOM 847 C C . LYS A 1 105 ? -18.709 24.474 23.352 1.00 79.94 105 LYS A C 1
ATOM 849 O O . LYS A 1 105 ? -18.025 25.486 23.504 1.00 79.94 105 LYS A O 1
ATOM 854 N N . GLY A 1 106 ? -18.442 23.560 22.418 1.00 85.12 106 GLY A N 1
ATOM 855 C CA . GLY A 1 106 ? -17.311 23.623 21.498 1.00 85.12 106 GLY A CA 1
ATOM 856 C C . GLY A 1 106 ? -16.882 22.258 20.948 1.00 85.12 106 GLY A C 1
ATOM 857 O O . GLY A 1 106 ? -17.634 21.289 20.947 1.00 85.12 106 GLY A O 1
ATOM 858 N N . ILE A 1 107 ? -15.650 22.209 20.439 1.00 88.69 107 ILE A N 1
ATOM 859 C CA . ILE A 1 107 ? -15.019 20.983 19.934 1.00 88.69 107 ILE A CA 1
ATOM 860 C C . ILE A 1 107 ? -14.097 20.441 21.030 1.00 88.69 107 ILE A C 1
ATOM 862 O O . ILE A 1 107 ? -13.146 21.124 21.416 1.00 88.69 107 ILE A O 1
ATOM 866 N N . ASP A 1 108 ? -14.362 19.230 21.518 1.00 89.75 108 ASP A N 1
ATOM 867 C CA . ASP A 1 108 ? -13.497 18.511 22.460 1.00 89.75 108 ASP A CA 1
ATOM 868 C C . ASP A 1 108 ? -12.678 17.456 21.710 1.00 89.75 108 ASP A C 1
ATOM 870 O O . ASP A 1 108 ? -13.228 16.468 21.234 1.00 89.75 108 ASP A O 1
ATOM 874 N N . THR A 1 109 ? -11.366 17.665 21.594 1.00 90.00 109 THR A N 1
ATOM 875 C CA . THR A 1 109 ? -10.449 16.825 20.799 1.00 90.00 109 THR A CA 1
ATOM 876 C C . THR A 1 109 ? -9.649 15.826 21.642 1.00 90.00 109 THR A C 1
ATOM 878 O O . THR A 1 109 ? -8.624 15.329 21.187 1.00 90.00 109 THR A O 1
ATOM 881 N N . ASN A 1 110 ? -10.035 15.574 22.897 1.00 89.38 110 ASN A N 1
ATOM 882 C CA . ASN A 1 110 ? -9.245 14.758 23.833 1.00 89.38 110 ASN A CA 1
ATOM 883 C C . ASN A 1 110 ? -9.475 13.238 23.697 1.00 89.38 110 ASN A C 1
ATOM 885 O O . ASN A 1 110 ? -9.189 12.485 24.632 1.00 89.38 110 ASN A O 1
ATOM 889 N N . TYR A 1 111 ? -9.991 12.772 22.558 1.00 89.44 111 TYR A N 1
ATOM 890 C CA . TYR A 1 111 ? -10.308 11.363 22.329 1.00 89.44 111 TYR A CA 1
ATOM 891 C C . TYR A 1 111 ? -9.200 10.714 21.506 1.00 89.44 111 TYR A C 1
ATOM 893 O O . TYR A 1 111 ? -9.049 10.988 20.316 1.00 89.44 111 TYR A O 1
ATOM 901 N N . HIS A 1 112 ? -8.423 9.847 22.158 1.00 92.25 112 HIS A N 1
ATOM 902 C CA . HIS A 1 112 ? -7.336 9.099 21.536 1.00 92.25 112 HIS A CA 1
ATOM 903 C C . HIS A 1 112 ? -7.401 7.629 21.947 1.00 92.25 112 HIS A C 1
ATOM 905 O O . HIS A 1 112 ? -7.472 7.312 23.135 1.00 92.25 112 HIS A O 1
ATOM 911 N N . PHE A 1 113 ? -7.321 6.741 20.963 1.00 92.69 113 PHE A N 1
ATOM 912 C CA . PHE A 1 113 ? -7.397 5.295 21.136 1.00 92.69 113 PHE A CA 1
ATOM 913 C C . PHE A 1 113 ? -6.157 4.640 20.542 1.00 92.69 113 PHE A C 1
ATOM 915 O O . PHE A 1 113 ? -5.626 5.107 19.534 1.00 92.69 113 PHE A O 1
ATOM 922 N N . ILE A 1 114 ? -5.708 3.549 21.162 1.00 95.94 114 ILE A N 1
ATOM 923 C CA . ILE A 1 114 ? -4.670 2.686 20.600 1.00 95.94 114 ILE A CA 1
ATOM 924 C C . ILE A 1 114 ? -5.347 1.418 20.101 1.00 95.94 114 ILE A C 1
ATOM 926 O O . ILE A 1 114 ? -5.986 0.713 20.881 1.00 95.94 114 ILE A O 1
ATOM 930 N N . ILE A 1 115 ? -5.181 1.133 18.815 1.00 96.19 115 ILE A N 1
ATOM 931 C CA . ILE A 1 115 ? -5.583 -0.131 18.202 1.00 96.19 115 ILE A CA 1
ATOM 932 C C . ILE A 1 115 ? -4.327 -0.988 18.089 1.00 96.19 115 ILE A C 1
ATOM 934 O O . ILE A 1 115 ? -3.323 -0.535 17.539 1.00 96.19 115 ILE A O 1
ATOM 938 N N . ASP A 1 116 ? -4.372 -2.202 18.633 1.00 96.50 116 ASP A N 1
ATOM 939 C CA . ASP A 1 116 ? -3.223 -3.101 18.720 1.00 96.50 116 ASP A CA 1
ATOM 940 C C . ASP A 1 116 ? -3.527 -4.445 18.051 1.00 96.50 116 ASP A C 1
ATOM 942 O O . ASP A 1 116 ? -4.312 -5.247 18.557 1.00 96.50 116 ASP A O 1
ATOM 946 N N . PHE A 1 117 ? -2.866 -4.697 16.923 1.00 97.06 117 PHE A N 1
ATOM 947 C CA . PHE A 1 117 ? -2.981 -5.934 16.155 1.00 97.06 117 PHE A CA 1
ATOM 948 C C . PHE A 1 117 ? -1.888 -6.962 16.490 1.00 97.06 117 PHE A C 1
ATOM 950 O O . PHE A 1 117 ? -1.753 -7.959 15.788 1.00 97.06 117 PHE A O 1
ATOM 957 N N . SER A 1 118 ? -1.134 -6.800 17.583 1.00 93.19 118 SER A N 1
ATOM 958 C CA . SER A 1 118 ? -0.124 -7.783 18.033 1.00 93.19 118 SER A CA 1
ATOM 959 C C . SER A 1 118 ? -0.687 -9.184 18.298 1.00 93.19 118 SER A C 1
ATOM 961 O O . SER A 1 118 ? 0.059 -10.162 18.359 1.00 93.19 118 SER A O 1
ATOM 963 N N . LYS A 1 119 ? -2.007 -9.286 18.485 1.00 95.00 119 LYS A N 1
ATOM 964 C CA . LYS A 1 119 ? -2.752 -10.536 18.677 1.00 95.00 119 LYS A CA 1
ATOM 965 C C . LYS A 1 119 ? -3.572 -10.958 17.458 1.00 95.00 119 LYS A C 1
ATOM 967 O O . LYS A 1 119 ? -4.305 -11.938 17.560 1.00 95.00 119 LYS A O 1
ATOM 972 N N . ALA A 1 120 ? -3.452 -10.261 16.326 1.00 95.62 120 ALA A N 1
ATOM 973 C CA . ALA A 1 120 ? -4.054 -10.708 15.076 1.00 95.62 120 ALA A CA 1
ATOM 974 C C . ALA A 1 120 ? -3.573 -12.129 14.744 1.00 95.62 120 ALA A C 1
ATOM 976 O O . ALA A 1 120 ? -2.414 -12.470 14.993 1.00 95.62 120 ALA A O 1
ATOM 977 N N . PHE A 1 121 ? -4.481 -12.962 14.227 1.00 96.44 121 PHE A N 1
ATOM 978 C CA . PHE A 1 121 ? -4.212 -14.371 13.914 1.00 96.44 121 PHE A CA 1
ATOM 979 C C . PHE A 1 121 ? -3.616 -15.157 15.096 1.00 96.44 121 PHE A C 1
ATOM 981 O O . PHE A 1 121 ? -2.635 -15.883 14.946 1.00 96.44 121 PHE A O 1
ATOM 988 N N . ASP A 1 122 ? -4.147 -14.938 16.304 1.00 95.62 122 ASP A N 1
ATOM 989 C CA . ASP A 1 122 ? -3.650 -15.517 17.561 1.00 95.62 122 ASP A CA 1
ATOM 990 C C . ASP A 1 122 ? -2.159 -15.225 17.849 1.00 95.62 122 ASP A C 1
ATOM 992 O O . ASP A 1 122 ? -1.505 -15.915 18.636 1.00 95.62 122 ASP A O 1
ATOM 996 N N . GLY A 1 123 ? -1.607 -14.174 17.233 1.00 93.50 123 GLY A N 1
ATOM 997 C CA . GLY A 1 123 ? -0.190 -13.818 17.313 1.00 93.50 123 GLY A CA 1
ATOM 998 C C . GLY A 1 123 ? 0.728 -14.721 16.481 1.00 93.50 123 GLY A C 1
ATOM 999 O O . GLY A 1 123 ? 1.925 -14.795 16.772 1.00 93.50 123 GLY A O 1
ATOM 1000 N N . LYS A 1 124 ? 0.200 -15.436 15.477 1.00 96.88 124 LYS A N 1
ATOM 1001 C CA . LYS A 1 124 ? 0.999 -16.262 14.561 1.00 96.88 124 LYS A CA 1
ATOM 1002 C C . LYS A 1 124 ? 1.913 -15.380 13.706 1.00 96.88 124 LYS A C 1
ATOM 1004 O O . LYS A 1 124 ? 1.445 -14.503 12.985 1.00 96.88 124 LYS A O 1
ATOM 1009 N N . VAL A 1 125 ? 3.212 -15.672 13.739 1.00 96.31 125 VAL A N 1
ATOM 1010 C CA . VAL A 1 125 ? 4.226 -15.028 12.891 1.00 96.31 125 VAL A CA 1
ATOM 1011 C C . VAL A 1 125 ? 4.382 -15.805 11.585 1.00 96.31 125 VAL A C 1
ATOM 1013 O O . VAL A 1 125 ? 4.379 -17.038 11.594 1.00 96.31 125 VAL A O 1
ATOM 1016 N N . CYS A 1 126 ? 4.503 -15.093 10.466 1.00 96.44 126 CYS A N 1
ATOM 1017 C CA . CYS A 1 126 ? 4.637 -15.696 9.148 1.00 96.44 126 CYS A CA 1
ATOM 1018 C C . CYS A 1 126 ? 5.955 -16.458 8.993 1.00 96.44 126 CYS A C 1
ATOM 1020 O O . CYS A 1 126 ? 7.030 -15.950 9.316 1.00 96.44 126 CYS A O 1
ATOM 1022 N N . ASP A 1 127 ? 5.875 -17.664 8.431 1.00 95.62 127 ASP A N 1
ATOM 1023 C CA . ASP A 1 127 ? 7.045 -18.393 7.950 1.00 95.62 127 ASP A CA 1
ATOM 1024 C C . ASP A 1 127 ? 7.290 -18.120 6.455 1.00 95.62 127 ASP A C 1
ATOM 1026 O O . ASP A 1 127 ? 6.521 -17.428 5.792 1.00 95.62 127 ASP A O 1
ATOM 1030 N N . SER A 1 128 ? 8.378 -18.656 5.899 1.00 94.12 128 SER A N 1
ATOM 1031 C CA . SER A 1 128 ? 8.749 -18.434 4.494 1.00 94.12 128 SER A CA 1
ATOM 1032 C C . SER A 1 128 ? 7.716 -18.928 3.471 1.00 94.12 128 SER A C 1
ATOM 1034 O O . SER A 1 128 ? 7.736 -18.474 2.331 1.00 94.12 128 SER A O 1
ATOM 1036 N N . GLN A 1 129 ? 6.847 -19.878 3.831 1.00 96.62 129 GLN A N 1
ATOM 1037 C CA . GLN A 1 129 ? 5.822 -20.419 2.933 1.00 96.62 129 GLN A CA 1
ATOM 1038 C C . GLN A 1 129 ? 4.617 -19.482 2.807 1.00 96.62 129 GLN A C 1
ATOM 1040 O O . GLN A 1 129 ? 3.854 -19.604 1.848 1.00 96.62 129 GLN A O 1
ATOM 1045 N N . GLU A 1 130 ? 4.468 -18.535 3.731 1.00 97.69 130 GLU A N 1
ATOM 1046 C CA . GLU A 1 130 ? 3.420 -17.507 3.748 1.00 97.69 130 GLU A CA 1
ATOM 1047 C C . GLU A 1 130 ? 3.751 -16.319 2.820 1.00 97.69 130 GLU A C 1
ATOM 1049 O O . GLU A 1 130 ? 2.990 -15.360 2.721 1.00 97.69 130 GLU A O 1
ATOM 1054 N N . PHE A 1 131 ? 4.884 -16.369 2.112 1.00 96.00 131 PHE A N 1
ATOM 1055 C CA . PHE A 1 131 ? 5.303 -15.346 1.156 1.00 96.00 131 PHE A CA 1
ATOM 1056 C C . PHE A 1 131 ? 5.179 -15.842 -0.288 1.00 96.00 131 PHE A C 1
ATOM 1058 O O . PHE A 1 131 ? 5.332 -17.027 -0.591 1.00 96.00 131 PHE A O 1
ATOM 1065 N N . GLU A 1 132 ? 4.896 -14.912 -1.192 1.00 95.56 132 GLU A N 1
ATOM 1066 C CA . GLU A 1 132 ? 4.898 -15.101 -2.638 1.00 95.56 132 GLU A CA 1
ATOM 1067 C C . GLU A 1 132 ? 5.886 -14.142 -3.303 1.00 95.56 132 GLU A C 1
ATOM 1069 O O . GLU A 1 132 ? 6.103 -13.019 -2.837 1.00 95.56 132 GLU A O 1
ATOM 1074 N N . LYS A 1 133 ? 6.461 -14.595 -4.420 1.00 94.75 133 LYS A N 1
ATOM 1075 C CA . LYS A 1 133 ? 7.239 -13.742 -5.312 1.00 94.75 133 LYS A CA 1
ATOM 1076 C C . LYS A 1 133 ? 6.302 -13.007 -6.253 1.00 94.75 133 LYS A C 1
ATOM 1078 O O . LYS A 1 133 ? 5.444 -13.626 -6.880 1.00 94.75 133 LYS A O 1
ATOM 1083 N N . ILE A 1 134 ? 6.511 -11.707 -6.378 1.00 93.62 134 ILE A N 1
ATOM 1084 C CA . ILE A 1 134 ? 5.825 -10.862 -7.343 1.00 93.62 134 ILE A CA 1
ATOM 1085 C C . ILE A 1 134 ? 6.826 -10.200 -8.272 1.00 93.62 134 ILE A C 1
ATOM 1087 O O . ILE A 1 134 ? 7.778 -9.562 -7.829 1.00 93.62 134 ILE A O 1
ATOM 1091 N N . GLU A 1 135 ? 6.587 -10.337 -9.568 1.00 93.62 135 GLU A N 1
ATOM 1092 C CA . GLU A 1 135 ? 7.367 -9.657 -10.593 1.00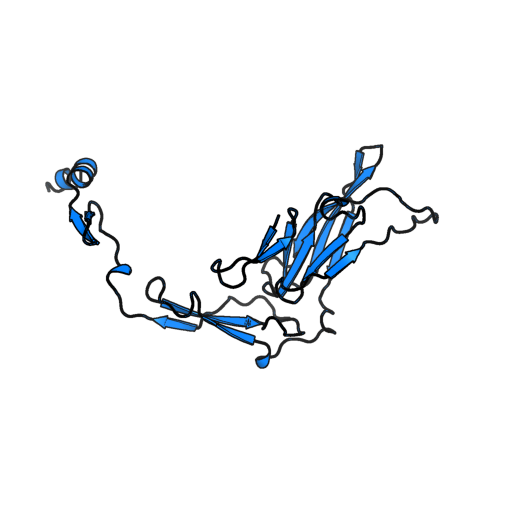 93.62 135 GLU A CA 1
ATOM 1093 C C . GLU A 1 135 ? 6.732 -8.298 -10.886 1.00 93.62 135 GLU A C 1
ATOM 1095 O O . GLU A 1 135 ? 5.542 -8.200 -11.212 1.00 93.62 135 GLU A O 1
ATOM 1100 N N . LEU A 1 136 ? 7.527 -7.236 -10.778 1.00 91.50 136 LEU A N 1
ATOM 1101 C CA . LEU A 1 136 ? 7.087 -5.896 -11.138 1.00 91.50 136 LEU A CA 1
ATOM 1102 C C . LEU A 1 136 ? 6.717 -5.866 -12.628 1.00 91.50 136 LEU A C 1
ATOM 1104 O O . LEU A 1 136 ? 7.434 -6.410 -13.466 1.00 91.50 136 LEU A O 1
ATOM 1108 N N . ASN A 1 137 ? 5.584 -5.238 -12.955 1.00 87.94 137 ASN A N 1
ATOM 1109 C CA . ASN A 1 137 ? 5.103 -5.076 -14.332 1.00 87.94 137 ASN A CA 1
ATOM 1110 C C . ASN A 1 137 ? 5.060 -6.391 -15.144 1.00 87.94 137 ASN A C 1
ATOM 1112 O O . ASN A 1 137 ? 5.368 -6.400 -16.335 1.00 87.94 137 ASN A O 1
ATOM 1116 N N . GLU A 1 138 ? 4.683 -7.504 -14.501 1.00 89.56 138 GLU A N 1
ATOM 1117 C CA . GLU A 1 138 ? 4.613 -8.842 -15.122 1.00 89.56 138 GLU A CA 1
ATOM 1118 C C . GLU A 1 138 ? 5.956 -9.323 -15.694 1.00 89.56 138 GLU A C 1
ATOM 1120 O O . GLU A 1 138 ? 6.004 -9.916 -16.773 1.00 89.56 138 GLU A O 1
ATOM 1125 N N . GLY A 1 139 ? 7.057 -8.993 -15.014 1.00 90.81 139 GLY A N 1
ATOM 1126 C CA . GLY A 1 139 ? 8.401 -9.415 -15.413 1.00 90.81 139 GLY A CA 1
ATOM 1127 C C . GLY A 1 139 ? 8.938 -8.673 -16.639 1.00 90.81 139 GLY A C 1
ATOM 1128 O O . GLY A 1 139 ? 9.942 -9.082 -17.229 1.00 90.81 139 GLY A O 1
ATOM 1129 N N . LYS A 1 140 ? 8.281 -7.581 -17.049 1.00 91.38 140 LYS A N 1
ATOM 1130 C CA . LYS A 1 140 ? 8.788 -6.696 -18.100 1.00 91.38 140 LYS A CA 1
ATOM 1131 C C . LYS A 1 140 ? 9.972 -5.890 -17.591 1.00 91.38 140 LYS A C 1
ATOM 1133 O O . LYS A 1 140 ? 10.037 -5.519 -16.423 1.00 91.38 140 LYS A O 1
ATOM 1138 N N . CYS A 1 141 ? 10.874 -5.586 -18.514 1.00 93.31 141 CYS A N 1
ATOM 1139 C CA . CYS A 1 141 ? 11.992 -4.710 -18.233 1.00 93.31 141 CYS A CA 1
ATOM 1140 C C . CYS A 1 141 ? 11.513 -3.271 -18.001 1.00 93.31 141 CYS A C 1
ATOM 1142 O O . CYS A 1 141 ? 10.717 -2.758 -18.790 1.00 93.31 141 CYS A O 1
ATOM 1144 N N . ILE A 1 142 ? 11.993 -2.641 -16.932 1.00 91.62 142 ILE A N 1
ATOM 1145 C CA . ILE A 1 142 ? 11.818 -1.219 -16.635 1.00 91.62 142 ILE A CA 1
ATOM 1146 C C . ILE A 1 142 ? 13.202 -0.665 -16.312 1.00 91.62 142 ILE A C 1
ATOM 1148 O O . ILE A 1 142 ? 13.892 -1.217 -15.457 1.00 91.62 142 ILE A O 1
ATOM 1152 N N . ASP A 1 143 ? 13.609 0.396 -17.007 1.00 91.38 143 ASP A N 1
ATOM 1153 C CA . ASP A 1 143 ? 14.916 1.045 -16.839 1.00 91.38 143 ASP A CA 1
ATOM 1154 C C . ASP A 1 143 ? 16.091 0.045 -16.883 1.00 91.38 143 ASP A C 1
ATOM 1156 O O . ASP A 1 143 ? 17.002 0.065 -16.054 1.00 91.38 143 ASP A O 1
ATOM 1160 N N . GLY A 1 144 ? 16.045 -0.888 -17.842 1.00 94.25 144 GLY A N 1
ATOM 1161 C CA . GLY A 1 144 ? 17.065 -1.926 -18.013 1.00 94.25 144 GLY A CA 1
ATOM 1162 C C . GLY A 1 144 ? 17.066 -3.039 -16.954 1.00 94.25 144 GLY A C 1
ATOM 1163 O O . GLY A 1 144 ? 17.999 -3.845 -16.928 1.00 94.25 144 GLY A O 1
ATOM 1164 N N . GLN A 1 145 ? 16.058 -3.114 -16.077 1.00 96.06 145 GLN A N 1
ATOM 1165 C CA . GLN A 1 145 ? 16.005 -4.082 -14.979 1.00 96.06 145 GLN A CA 1
ATOM 1166 C C . GLN A 1 145 ? 14.631 -4.752 -14.842 1.00 96.06 145 GLN A C 1
ATOM 1168 O O . GLN A 1 145 ? 13.585 -4.165 -15.119 1.00 96.06 145 GLN A O 1
ATOM 1173 N N . LYS A 1 146 ? 14.616 -6.001 -14.371 1.00 96.00 146 LYS A N 1
ATOM 1174 C CA . LYS A 1 146 ? 13.418 -6.663 -13.842 1.00 96.00 146 LYS A CA 1
ATOM 1175 C C . LYS A 1 146 ? 13.559 -6.799 -12.337 1.00 96.00 146 LYS A C 1
ATOM 1177 O O . LYS A 1 146 ? 14.609 -7.213 -11.850 1.00 96.00 146 LYS A O 1
ATOM 1182 N N . PHE A 1 147 ? 12.479 -6.508 -11.624 1.00 95.31 147 PHE A N 1
ATOM 1183 C CA . PHE A 1 147 ? 12.436 -6.565 -10.169 1.00 95.31 147 PHE A CA 1
ATOM 1184 C C . PHE A 1 147 ? 11.460 -7.641 -9.720 1.00 95.31 147 PHE A C 1
ATOM 1186 O O . PHE A 1 147 ? 10.301 -7.647 -10.140 1.00 95.31 147 PHE A O 1
ATOM 1193 N N . THR A 1 148 ? 11.918 -8.520 -8.836 1.00 95.81 148 THR A N 1
ATOM 1194 C CA . THR A 1 148 ? 11.059 -9.477 -8.139 1.00 95.81 148 THR A CA 1
ATOM 1195 C C . THR A 1 148 ? 11.119 -9.215 -6.642 1.00 95.81 148 THR A C 1
ATOM 1197 O O . THR A 1 148 ? 12.200 -9.179 -6.061 1.00 95.81 148 THR A O 1
ATOM 1200 N N . TYR A 1 149 ? 9.961 -9.048 -6.008 1.00 93.44 149 TYR A N 1
ATOM 1201 C CA . TYR A 1 149 ? 9.846 -8.818 -4.567 1.00 93.44 149 TYR A CA 1
ATOM 1202 C C . TYR A 1 149 ? 9.175 -10.001 -3.883 1.00 93.44 149 TYR A C 1
ATOM 1204 O O . TYR A 1 149 ? 8.297 -10.642 -4.459 1.00 93.44 149 TYR A O 1
ATOM 1212 N N . ASN A 1 150 ? 9.540 -10.256 -2.628 1.00 93.44 150 ASN A N 1
ATOM 1213 C CA . ASN A 1 150 ? 8.768 -11.141 -1.764 1.00 93.44 150 ASN A CA 1
ATOM 1214 C C . ASN A 1 150 ? 7.742 -10.314 -0.990 1.00 93.44 150 ASN A C 1
ATOM 1216 O O . ASN A 1 150 ? 8.090 -9.318 -0.360 1.00 93.44 150 ASN A O 1
ATOM 1220 N N . ARG A 1 151 ? 6.485 -10.750 -0.992 1.00 93.38 151 ARG A N 1
ATOM 1221 C CA . ARG A 1 151 ? 5.437 -10.179 -0.138 1.00 93.38 151 ARG A CA 1
ATOM 1222 C C . ARG A 1 151 ? 4.634 -11.283 0.525 1.00 93.38 151 ARG A C 1
ATOM 1224 O O . ARG A 1 151 ? 4.578 -12.395 0.007 1.00 93.38 151 ARG A O 1
ATOM 1231 N N . ARG A 1 152 ? 3.990 -10.980 1.650 1.00 95.81 152 ARG A N 1
ATOM 1232 C CA . ARG A 1 152 ? 3.057 -11.916 2.286 1.00 95.81 152 ARG A CA 1
ATOM 1233 C C . ARG A 1 152 ? 1.907 -12.216 1.319 1.00 95.81 152 ARG A C 1
ATOM 1235 O O . ARG A 1 152 ? 1.406 -11.299 0.655 1.00 95.81 152 ARG A O 1
ATOM 1242 N N . LYS A 1 153 ? 1.495 -13.478 1.232 1.00 97.38 153 LYS A N 1
ATOM 1243 C CA . LYS A 1 153 ? 0.318 -13.867 0.454 1.00 97.38 153 LYS A CA 1
ATOM 1244 C C . LYS A 1 153 ? -0.925 -13.221 1.047 1.00 97.38 153 LYS A C 1
ATOM 1246 O O . LYS A 1 153 ? -0.995 -12.919 2.237 1.00 97.38 153 LYS A O 1
ATOM 1251 N N . ILE A 1 154 ? -1.909 -13.000 0.189 1.00 95.81 154 ILE A N 1
ATOM 1252 C CA . ILE A 1 154 ? -3.139 -12.316 0.579 1.00 95.81 154 ILE A CA 1
ATOM 1253 C C . ILE A 1 154 ? -3.990 -13.124 1.567 1.00 95.81 154 ILE A C 1
ATOM 1255 O O . ILE A 1 154 ? -4.680 -12.545 2.392 1.00 95.81 154 ILE A O 1
ATOM 1259 N N . ASP A 1 155 ? -3.941 -14.450 1.475 1.00 96.06 155 ASP A N 1
ATOM 1260 C CA . ASP A 1 155 ? -4.715 -15.409 2.264 1.00 96.06 155 ASP A CA 1
ATOM 1261 C C . ASP A 1 155 ? -3.942 -15.976 3.464 1.00 96.06 155 ASP A C 1
ATOM 1263 O O . ASP A 1 155 ? -4.450 -16.841 4.175 1.00 96.06 155 ASP A O 1
ATOM 1267 N N . SER A 1 156 ? -2.723 -15.492 3.709 1.00 97.62 156 SER A N 1
ATOM 1268 C CA . SER A 1 156 ? -1.944 -15.882 4.880 1.00 97.62 156 SER A CA 1
ATOM 1269 C C . SER A 1 156 ? -2.545 -15.295 6.155 1.00 97.62 156 SER A C 1
ATOM 1271 O O . SER A 1 156 ? -2.669 -14.083 6.309 1.00 97.62 156 SER A O 1
ATOM 1273 N N . GLU A 1 157 ? -2.853 -16.152 7.121 1.00 97.06 157 GLU A N 1
ATOM 1274 C CA . GLU A 1 157 ? -3.346 -15.762 8.446 1.00 97.06 157 GLU A CA 1
ATOM 1275 C C . GLU A 1 157 ? -2.178 -15.691 9.439 1.00 97.06 157 GLU A C 1
ATOM 1277 O O . GLU A 1 157 ? -1.991 -16.561 10.291 1.00 97.06 157 GLU A O 1
ATOM 1282 N N . CYS A 1 158 ? -1.312 -14.694 9.262 1.00 97.25 158 CYS A N 1
ATOM 1283 C CA . CYS A 1 158 ? -0.154 -14.426 10.115 1.00 97.25 158 CYS A CA 1
ATOM 1284 C C . CYS A 1 158 ? 0.309 -12.970 9.973 1.00 97.25 158 CYS A C 1
ATOM 1286 O O . CYS A 1 158 ? 0.056 -12.337 8.946 1.00 97.25 158 CYS A O 1
ATOM 1288 N N . ILE A 1 159 ? 1.017 -12.461 10.980 1.00 95.88 159 ILE A N 1
ATOM 1289 C CA . ILE A 1 159 ? 1.725 -11.172 10.933 1.00 95.88 159 ILE A CA 1
ATOM 1290 C C . I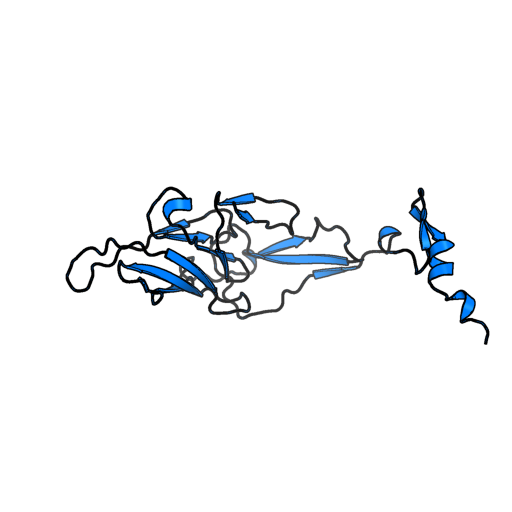LE A 1 159 ? 3.185 -11.387 10.522 1.00 95.88 159 ILE A C 1
ATOM 1292 O O . ILE A 1 159 ? 3.791 -12.390 10.905 1.00 95.88 159 ILE A O 1
ATOM 1296 N N . VAL A 1 160 ? 3.781 -10.462 9.765 1.00 95.00 160 VAL A N 1
ATOM 1297 C CA . VAL A 1 160 ? 5.213 -10.548 9.424 1.00 95.00 160 VAL A CA 1
ATOM 1298 C C . VAL A 1 160 ? 6.049 -10.448 10.697 1.00 95.00 160 VAL A C 1
ATOM 1300 O O . VAL A 1 160 ? 6.966 -11.245 10.883 1.00 95.00 160 VAL A O 1
ATOM 1303 N N . GLY A 1 161 ? 5.694 -9.527 11.601 1.00 88.62 161 GLY A N 1
ATOM 1304 C CA . GLY A 1 161 ? 6.198 -9.519 12.979 1.00 88.62 161 GLY A CA 1
ATOM 1305 C C . GLY A 1 161 ? 7.717 -9.353 13.100 1.00 88.62 161 GLY A C 1
ATOM 1306 O O . GLY A 1 161 ? 8.319 -9.857 14.049 1.00 88.62 161 GLY A O 1
ATOM 1307 N N . LYS A 1 162 ? 8.338 -8.676 12.132 1.00 89.12 162 LYS A N 1
ATOM 1308 C CA . LYS A 1 162 ? 9.773 -8.374 12.103 1.00 89.12 162 LYS A CA 1
ATOM 1309 C C . LYS A 1 162 ? 10.021 -6.890 12.331 1.00 89.12 162 LYS A C 1
ATOM 1311 O O . LYS A 1 162 ? 9.180 -6.063 11.982 1.00 89.12 162 LYS A O 1
ATOM 1316 N N . GLU A 1 163 ? 11.197 -6.569 12.865 1.00 89.38 163 GLU A N 1
ATOM 1317 C CA . GLU A 1 163 ? 11.721 -5.199 12.839 1.00 89.38 163 GLU A CA 1
ATOM 1318 C C . GLU A 1 163 ? 11.848 -4.704 11.394 1.00 89.38 163 GLU A C 1
ATOM 1320 O O . GLU A 1 163 ? 11.838 -5.509 10.461 1.00 89.38 163 GLU A O 1
ATOM 1325 N N . PHE A 1 164 ? 11.932 -3.384 11.217 1.00 92.00 164 PHE A N 1
ATOM 1326 C CA . PHE A 1 164 ? 12.089 -2.779 9.901 1.00 92.00 164 PHE A CA 1
ATOM 1327 C C . PHE A 1 164 ? 13.335 -3.308 9.177 1.00 92.00 164 PHE A C 1
ATOM 1329 O O . PHE A 1 164 ? 14.459 -3.150 9.654 1.00 92.00 164 PHE A O 1
ATOM 1336 N N . GLU A 1 165 ? 13.110 -3.894 8.007 1.00 88.69 165 GLU A N 1
ATOM 1337 C CA . GLU A 1 165 ? 14.126 -4.313 7.048 1.00 88.69 165 GLU A CA 1
ATOM 1338 C C . GLU A 1 165 ? 13.866 -3.579 5.726 1.00 88.69 165 GLU A C 1
ATOM 1340 O O . GLU A 1 165 ? 12.713 -3.429 5.304 1.00 88.69 165 GLU A O 1
ATOM 1345 N N . ASP A 1 166 ? 14.933 -3.117 5.068 1.00 88.38 166 ASP A N 1
ATOM 1346 C CA . ASP A 1 166 ? 14.814 -2.526 3.737 1.00 88.38 166 ASP A CA 1
ATOM 1347 C C . ASP A 1 166 ? 14.261 -3.569 2.757 1.00 88.38 166 ASP A C 1
ATOM 1349 O O . ASP A 1 166 ? 14.659 -4.736 2.756 1.00 88.38 166 ASP A O 1
ATOM 1353 N N . LEU A 1 167 ? 13.323 -3.145 1.909 1.00 87.69 167 LEU A N 1
ATOM 1354 C CA . LEU A 1 167 ? 12.718 -4.029 0.921 1.00 87.69 167 LEU A CA 1
ATOM 1355 C C . LEU A 1 167 ? 13.740 -4.368 -0.173 1.00 87.69 167 LEU A C 1
ATOM 1357 O O . LEU A 1 167 ? 13.966 -3.582 -1.094 1.00 87.69 167 LEU A O 1
ATOM 1361 N N . GLU A 1 168 ? 14.326 -5.558 -0.087 1.00 90.38 168 GLU A N 1
ATOM 1362 C CA . GLU A 1 168 ? 15.258 -6.064 -1.093 1.00 90.38 168 GLU A CA 1
ATOM 1363 C C . GLU A 1 168 ? 14.520 -6.705 -2.278 1.00 90.38 168 GLU A C 1
ATOM 1365 O O . GLU A 1 168 ? 13.599 -7.513 -2.113 1.00 90.38 168 GLU A O 1
ATOM 1370 N N . ALA A 1 169 ? 14.945 -6.343 -3.490 1.00 93.62 169 ALA A N 1
ATOM 1371 C CA . ALA A 1 169 ? 14.474 -6.942 -4.732 1.00 93.62 169 ALA A CA 1
ATOM 1372 C C . ALA A 1 169 ? 15.502 -7.945 -5.267 1.00 93.62 169 ALA A C 1
ATOM 1374 O O . ALA A 1 169 ? 16.698 -7.652 -5.301 1.00 93.62 169 ALA A O 1
ATOM 1375 N N . ASP A 1 170 ? 15.030 -9.073 -5.793 1.00 95.44 170 ASP A N 1
ATOM 1376 C CA . ASP A 1 170 ? 15.816 -9.874 -6.729 1.00 95.44 170 ASP A CA 1
ATOM 1377 C C . ASP A 1 170 ? 15.835 -9.120 -8.075 1.00 95.44 170 ASP A C 1
ATOM 1379 O O . ASP A 1 170 ? 14.782 -8.919 -8.691 1.00 95.44 170 ASP A O 1
ATOM 1383 N N . VAL A 1 171 ? 17.018 -8.678 -8.519 1.00 96.62 171 VAL A N 1
ATOM 1384 C CA . VAL A 1 171 ? 17.190 -7.861 -9.735 1.00 96.62 171 VAL A CA 1
ATOM 1385 C C . VAL A 1 171 ? 17.842 -8.669 -10.858 1.00 96.62 171 VAL A C 1
ATOM 1387 O O . VAL A 1 171 ? 18.927 -9.225 -10.685 1.00 96.62 171 VAL A O 1
ATOM 1390 N N . GLU A 1 172 ? 17.215 -8.678 -12.035 1.00 97.19 172 GLU A N 1
ATOM 1391 C CA . GLU A 1 172 ? 17.773 -9.216 -13.285 1.00 97.19 172 GLU A CA 1
ATOM 1392 C C . GLU A 1 172 ? 18.034 -8.065 -14.268 1.00 97.19 172 GLU A C 1
ATOM 1394 O O . GLU A 1 172 ? 17.159 -7.229 -14.489 1.00 97.19 172 GLU A O 1
ATOM 1399 N N . LEU A 1 173 ? 19.231 -8.014 -14.863 1.00 97.31 173 LEU A N 1
ATOM 1400 C CA . LEU A 1 173 ? 19.579 -7.008 -15.873 1.00 97.31 173 LEU A CA 1
ATOM 1401 C C . LEU A 1 173 ? 19.059 -7.424 -17.252 1.00 97.31 173 LEU A C 1
ATOM 1403 O O . LEU A 1 173 ? 19.235 -8.570 -17.665 1.00 97.31 173 LEU A O 1
ATOM 1407 N N . CYS A 1 174 ? 18.467 -6.480 -17.974 1.00 96.50 174 CYS A N 1
ATOM 1408 C CA . CYS A 1 174 ? 18.031 -6.669 -19.351 1.00 96.50 174 CYS A CA 1
ATOM 1409 C C . CYS A 1 174 ? 19.096 -6.199 -20.348 1.00 96.50 174 CYS A C 1
ATOM 1411 O O . CYS A 1 174 ? 19.916 -5.333 -20.046 1.00 96.50 174 CYS A O 1
ATOM 1413 N N . GLU A 1 175 ? 19.018 -6.711 -21.574 1.00 96.25 175 GLU A N 1
ATOM 1414 C CA . GLU A 1 175 ? 19.708 -6.108 -22.716 1.00 96.25 175 GLU A CA 1
ATOM 1415 C C . GLU A 1 175 ? 19.051 -4.771 -23.082 1.00 96.25 175 GLU A C 1
ATOM 1417 O O . GLU A 1 175 ? 17.823 -4.670 -23.088 1.00 96.25 175 GLU A O 1
ATOM 1422 N N . CYS A 1 176 ? 19.862 -3.765 -23.415 1.00 94.19 176 CYS A N 1
ATOM 1423 C CA . CYS A 1 176 ? 19.359 -2.456 -23.819 1.00 94.19 176 CYS A CA 1
ATOM 1424 C C . CYS A 1 176 ? 18.621 -2.529 -25.162 1.00 94.19 176 CYS A C 1
ATOM 1426 O O . CYS A 1 176 ? 19.050 -3.193 -26.109 1.00 94.19 176 CYS A O 1
ATOM 1428 N N . THR A 1 177 ? 17.543 -1.767 -25.256 1.00 91.25 177 THR A N 1
ATOM 1429 C CA . THR A 1 177 ? 16.720 -1.565 -26.446 1.00 91.25 177 THR A CA 1
ATOM 1430 C C . THR A 1 177 ? 16.674 -0.078 -26.802 1.00 91.25 177 THR A C 1
ATOM 1432 O O . THR A 1 177 ? 17.104 0.763 -26.021 1.00 91.25 177 THR A O 1
ATOM 1435 N N . GLU A 1 178 ? 16.136 0.277 -27.972 1.00 89.62 178 GLU A N 1
ATOM 1436 C CA . GLU A 1 178 ? 15.948 1.690 -28.357 1.00 89.62 178 GLU A CA 1
ATOM 1437 C C . GLU A 1 178 ? 15.030 2.460 -27.387 1.00 89.62 178 GLU A C 1
ATOM 1439 O O . GLU A 1 178 ? 15.134 3.680 -27.279 1.00 89.62 178 GLU A O 1
ATOM 1444 N N . ASP A 1 179 ? 14.151 1.761 -26.660 1.00 88.69 179 ASP A N 1
ATOM 1445 C CA . ASP A 1 179 ? 13.258 2.373 -25.670 1.00 88.69 179 ASP A CA 1
ATOM 1446 C C . ASP A 1 179 ? 14.000 2.807 -24.392 1.00 88.69 179 ASP A C 1
ATOM 1448 O O . ASP A 1 179 ? 13.498 3.664 -23.666 1.00 88.69 179 ASP A O 1
ATOM 1452 N N . ASP A 1 180 ? 15.209 2.285 -24.150 1.00 92.31 180 ASP A N 1
ATOM 1453 C CA . ASP A 1 180 ? 16.063 2.655 -23.011 1.00 92.31 180 ASP A CA 1
ATOM 1454 C C . ASP A 1 180 ? 16.888 3.932 -23.272 1.00 92.31 180 ASP A C 1
ATOM 1456 O O . ASP A 1 180 ? 17.658 4.372 -22.416 1.00 92.31 180 ASP A O 1
ATOM 1460 N N . PHE A 1 181 ? 16.745 4.542 -24.455 1.00 91.50 181 PHE A N 1
ATOM 1461 C CA . PHE A 1 181 ? 17.426 5.779 -24.827 1.00 91.50 181 PHE A CA 1
ATOM 1462 C C . PHE A 1 181 ? 16.442 6.935 -25.013 1.00 91.50 181 PHE A C 1
ATOM 1464 O O . PHE A 1 181 ? 15.386 6.827 -25.646 1.00 91.50 181 PHE A O 1
ATOM 1471 N N . GLU A 1 182 ? 16.845 8.104 -24.524 1.00 93.62 182 GLU A N 1
ATOM 1472 C CA . GLU A 1 182 ? 16.201 9.375 -24.834 1.00 93.62 182 GLU A CA 1
ATOM 1473 C C . GLU A 1 182 ? 17.016 10.177 -25.853 1.00 93.62 182 GLU A C 1
ATOM 1475 O O . GLU A 1 182 ? 18.226 9.992 -26.017 1.00 93.62 182 GLU A O 1
ATOM 1480 N N . CYS A 1 183 ? 16.349 11.090 -26.562 1.00 95.06 183 CYS A N 1
ATOM 1481 C CA . CYS A 1 183 ? 17.064 11.992 -27.450 1.00 95.06 183 CYS A CA 1
ATOM 1482 C C . CYS A 1 183 ? 17.940 12.944 -26.637 1.00 95.06 183 CYS A C 1
ATOM 1484 O O . CYS A 1 183 ? 17.495 13.538 -25.658 1.00 95.06 183 CYS A O 1
ATOM 1486 N N . SER A 1 184 ? 19.184 13.115 -27.085 1.00 92.12 184 SER A N 1
ATOM 1487 C CA . SER A 1 184 ? 20.115 14.066 -26.481 1.00 92.12 184 SER A CA 1
ATOM 1488 C C . SER A 1 184 ? 19.600 15.507 -26.586 1.00 92.12 184 SER A C 1
ATOM 1490 O O . SER A 1 184 ? 18.681 15.817 -27.348 1.00 92.12 184 SER A O 1
ATOM 1492 N N . ILE A 1 185 ? 20.235 16.417 -25.850 1.00 90.19 185 ILE A N 1
ATOM 1493 C CA . ILE A 1 185 ? 19.909 17.841 -25.883 1.00 90.19 185 ILE A CA 1
ATOM 1494 C C . ILE A 1 185 ? 19.879 18.372 -27.325 1.00 90.19 185 ILE A C 1
ATOM 1496 O O . ILE A 1 185 ? 20.787 18.125 -28.118 1.00 90.19 185 ILE A O 1
ATOM 1500 N N . ASN A 1 186 ? 18.833 19.133 -27.651 1.00 92.25 186 ASN A N 1
ATOM 1501 C CA . ASN A 1 186 ? 18.545 19.676 -28.986 1.00 92.25 186 ASN A CA 1
ATOM 1502 C C . ASN A 1 186 ? 18.131 18.649 -30.057 1.00 92.25 186 ASN A C 1
ATOM 1504 O O . ASN A 1 186 ? 17.990 19.031 -31.218 1.00 92.25 186 ASN A O 1
ATOM 1508 N N . PHE A 1 187 ? 17.909 17.382 -29.704 1.00 94.06 187 PHE A N 1
ATOM 1509 C CA . PHE A 1 187 ? 17.319 16.384 -30.597 1.00 94.06 187 PHE A CA 1
ATOM 1510 C C . PHE A 1 187 ? 15.901 16.030 -30.141 1.00 94.06 187 PHE A C 1
ATOM 1512 O O . PHE A 1 187 ? 15.614 15.977 -28.948 1.00 94.06 187 PHE A O 1
ATOM 1519 N N . VAL A 1 188 ? 15.013 15.761 -31.096 1.00 95.19 188 VAL A N 1
ATOM 1520 C CA . VAL A 1 188 ? 13.625 15.338 -30.851 1.00 95.19 188 VAL A CA 1
ATOM 1521 C C . VAL A 1 188 ? 13.295 14.111 -31.696 1.00 95.19 188 VAL A C 1
ATOM 1523 O O . VAL A 1 188 ? 13.891 13.917 -32.757 1.00 95.19 188 VAL A O 1
ATOM 1526 N N . LYS A 1 189 ? 12.359 13.270 -31.239 1.00 94.75 189 LYS A N 1
ATOM 1527 C CA . LYS A 1 189 ? 11.899 12.114 -32.022 1.00 94.75 189 LYS A CA 1
ATOM 1528 C C . LYS A 1 189 ? 11.113 12.593 -33.248 1.00 94.75 189 LYS A C 1
ATOM 1530 O O . LYS A 1 189 ? 10.187 13.393 -33.118 1.00 94.75 189 LYS A O 1
ATOM 1535 N N . ASP A 1 190 ? 11.481 12.107 -34.430 1.00 94.31 190 ASP A N 1
ATOM 1536 C CA . ASP A 1 190 ? 10.689 12.270 -35.650 1.00 94.31 190 ASP A CA 1
ATOM 1537 C C . ASP A 1 190 ? 9.507 11.278 -35.692 1.00 94.31 190 ASP A C 1
ATOM 1539 O O . ASP A 1 190 ? 9.292 10.483 -34.776 1.00 94.31 190 ASP A O 1
ATOM 1543 N N . SER A 1 191 ? 8.725 11.292 -36.777 1.00 95.00 191 SER A N 1
ATOM 1544 C CA . SER A 1 191 ? 7.593 10.367 -36.958 1.00 95.00 191 SER A CA 1
ATOM 1545 C C . SER A 1 191 ? 7.991 8.888 -37.039 1.00 95.00 191 SER A C 1
ATOM 1547 O O . SER A 1 191 ? 7.124 8.023 -36.969 1.00 95.00 191 SER A O 1
ATOM 1549 N N . ASN A 1 192 ? 9.279 8.600 -37.231 1.00 92.94 192 ASN A N 1
ATOM 1550 C CA . ASN A 1 192 ? 9.847 7.260 -37.301 1.00 92.94 192 ASN A CA 1
ATOM 1551 C C . ASN A 1 192 ? 10.608 6.897 -36.010 1.00 92.94 192 ASN A C 1
ATOM 1553 O O . ASN A 1 192 ? 11.356 5.924 -36.016 1.00 92.94 192 ASN A O 1
ATOM 1557 N N . ASN A 1 193 ? 10.427 7.664 -34.925 1.00 90.62 193 ASN A N 1
ATOM 1558 C CA . ASN A 1 193 ? 11.123 7.527 -33.641 1.00 90.62 193 ASN A CA 1
ATOM 1559 C C . ASN A 1 193 ? 12.648 7.726 -33.688 1.00 90.62 193 ASN A C 1
ATOM 1561 O O . ASN A 1 193 ? 13.325 7.411 -32.712 1.00 90.62 193 ASN A O 1
ATOM 1565 N N . ASN A 1 194 ? 13.200 8.304 -34.757 1.00 93.94 194 ASN A N 1
ATOM 1566 C CA . ASN A 1 194 ? 14.619 8.652 -34.799 1.00 93.94 194 ASN A CA 1
ATOM 1567 C C . ASN A 1 194 ? 14.853 10.000 -34.119 1.00 93.94 194 ASN A C 1
ATOM 1569 O O . ASN A 1 194 ? 14.097 10.948 -34.332 1.00 93.94 194 ASN A O 1
ATOM 1573 N N . CYS A 1 195 ? 15.941 10.124 -33.365 1.00 95.50 195 CYS A N 1
ATOM 1574 C CA . CYS A 1 195 ? 16.357 11.408 -32.816 1.00 95.50 195 CYS A CA 1
ATOM 1575 C C . CYS A 1 195 ? 16.970 12.288 -33.913 1.00 95.50 195 CYS A C 1
ATOM 1577 O O . CYS A 1 195 ? 18.059 12.009 -34.417 1.00 95.50 195 CYS A O 1
ATOM 1579 N N . VAL A 1 196 ? 16.280 13.372 -34.267 1.00 95.44 196 VAL A N 1
ATOM 1580 C CA . VAL A 1 196 ? 16.715 14.344 -35.278 1.00 95.44 196 VAL A CA 1
ATOM 1581 C C . VAL A 1 196 ? 16.977 15.704 -34.648 1.00 95.44 196 VAL A C 1
ATOM 1583 O O . VAL A 1 196 ? 16.341 16.082 -33.666 1.00 95.44 196 VAL A O 1
ATOM 1586 N N . LEU A 1 197 ? 17.936 16.439 -35.209 1.00 94.00 197 LEU A N 1
ATOM 1587 C CA . LEU A 1 197 ? 18.313 17.760 -34.718 1.00 94.00 197 LEU A CA 1
ATOM 1588 C C . LEU A 1 197 ? 17.153 18.752 -34.87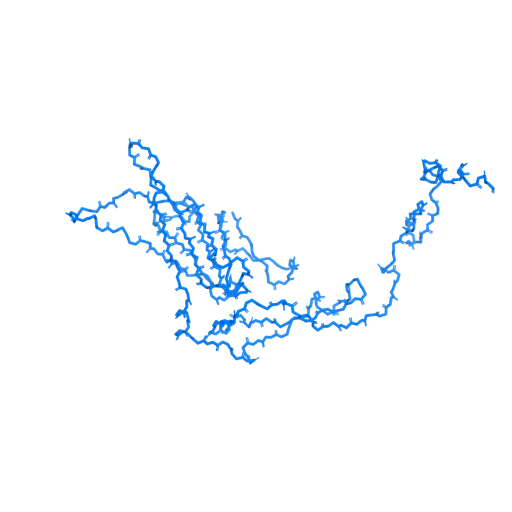2 1.00 94.00 197 LEU A C 1
ATOM 1590 O O . LEU A 1 197 ? 16.657 18.964 -35.980 1.00 94.00 197 LEU A O 1
ATOM 1594 N N . ASP A 1 198 ? 16.802 19.432 -33.785 1.00 93.94 198 ASP A N 1
ATOM 1595 C CA . ASP A 1 198 ? 15.877 20.559 -33.794 1.00 93.94 198 ASP A CA 1
ATOM 1596 C C . ASP A 1 198 ? 16.660 21.879 -33.889 1.00 93.94 198 ASP A C 1
ATOM 1598 O O . ASP A 1 198 ? 17.365 22.304 -32.966 1.00 93.94 198 ASP A O 1
ATOM 1602 N N . ILE A 1 199 ? 16.532 22.544 -35.042 1.00 90.06 199 ILE A N 1
ATOM 1603 C CA . ILE A 1 199 ? 17.237 23.7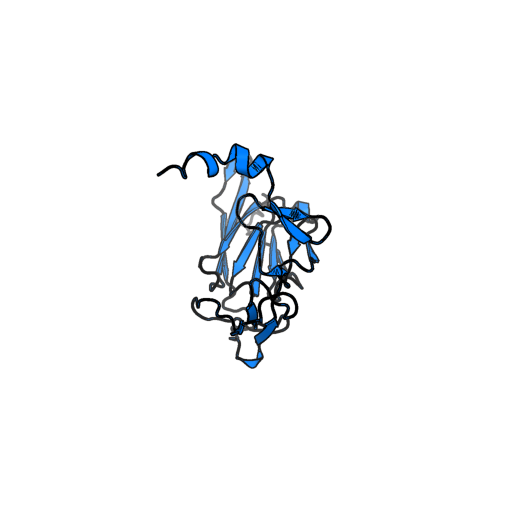98 -35.344 1.00 90.06 199 ILE A CA 1
ATOM 1604 C C . ILE A 1 199 ? 16.789 24.936 -34.411 1.00 90.06 199 ILE A C 1
ATOM 1606 O O . ILE A 1 199 ? 17.585 25.818 -34.073 1.00 90.06 199 ILE A O 1
ATOM 1610 N N . SER A 1 200 ? 15.530 24.944 -33.978 1.00 90.00 200 SER A N 1
ATOM 1611 C CA . SER A 1 200 ? 15.023 25.960 -33.061 1.00 90.00 200 SER A CA 1
ATOM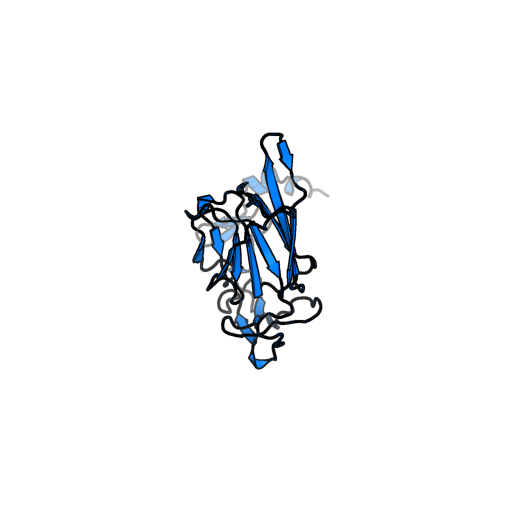 1612 C C . SER A 1 200 ? 15.602 25.769 -31.662 1.00 90.00 200 SER A C 1
ATOM 1614 O O . SER A 1 200 ? 16.063 26.750 -31.075 1.00 90.00 200 SER A O 1
ATOM 1616 N N . LEU A 1 201 ? 15.668 24.528 -31.165 1.00 90.00 201 LEU A N 1
ATOM 1617 C CA . LEU A 1 201 ? 16.277 24.221 -29.865 1.00 90.00 201 LEU A CA 1
ATOM 1618 C C . LEU A 1 201 ? 17.772 24.544 -29.845 1.00 90.00 201 LEU A C 1
ATOM 1620 O O . LEU A 1 201 ? 18.222 25.264 -28.955 1.00 90.00 201 LEU A O 1
ATOM 1624 N N . ILE A 1 202 ? 18.537 24.114 -30.855 1.00 88.69 202 ILE A N 1
ATOM 1625 C CA . ILE A 1 202 ? 19.978 24.403 -30.894 1.00 88.69 202 ILE A CA 1
ATOM 1626 C C . ILE A 1 202 ? 20.256 25.910 -30.988 1.00 88.69 202 ILE A C 1
ATOM 1628 O O . ILE A 1 202 ? 21.160 26.405 -30.314 1.00 88.69 202 ILE A O 1
ATOM 1632 N N . THR A 1 203 ? 19.445 26.660 -31.744 1.00 86.31 203 THR A N 1
ATOM 1633 C CA . THR A 1 203 ? 19.568 28.124 -31.834 1.00 86.31 203 THR A CA 1
ATOM 1634 C C . THR A 1 203 ? 19.263 28.786 -30.492 1.00 86.31 203 THR A C 1
ATOM 1636 O O . THR A 1 203 ? 20.014 29.656 -30.056 1.00 86.31 203 THR A O 1
ATOM 1639 N N . ALA A 1 204 ? 18.190 28.361 -29.819 1.00 87.00 204 ALA A N 1
ATOM 1640 C CA . ALA A 1 204 ? 17.802 28.887 -28.514 1.00 87.00 204 ALA A CA 1
ATOM 1641 C C . ALA A 1 204 ? 18.814 28.538 -27.413 1.00 87.00 204 ALA A C 1
ATOM 1643 O O . ALA A 1 204 ? 19.048 29.351 -26.522 1.00 87.00 204 ALA A O 1
ATOM 1644 N N . SER A 1 205 ? 19.438 27.359 -27.490 1.00 85.38 205 SER A N 1
ATOM 1645 C CA . SER A 1 205 ? 20.421 26.899 -26.505 1.00 85.38 205 SER A CA 1
ATOM 1646 C C . SER A 1 205 ? 21.712 27.722 -26.498 1.00 85.38 205 SER A C 1
ATOM 1648 O O . SER A 1 205 ? 22.439 27.699 -25.513 1.00 85.38 205 SER A O 1
ATOM 1650 N N . GLY A 1 206 ? 22.039 28.418 -27.596 1.00 82.00 206 GLY A N 1
ATOM 1651 C CA . GLY A 1 206 ? 23.273 29.201 -27.712 1.00 82.00 206 GLY A CA 1
ATOM 1652 C C . GLY A 1 206 ? 24.567 28.374 -27.755 1.00 82.00 206 GLY A C 1
ATOM 1653 O O . GLY A 1 206 ? 25.636 28.953 -27.930 1.00 82.00 206 GLY A O 1
ATOM 1654 N N . VAL A 1 207 ? 24.496 27.038 -27.689 1.00 80.94 207 VAL A N 1
ATOM 1655 C CA . VAL A 1 207 ? 25.660 26.129 -27.650 1.00 80.94 207 VAL A CA 1
ATOM 1656 C C . VAL A 1 207 ? 26.622 26.349 -28.825 1.00 80.94 207 VAL A C 1
ATOM 1658 O O . VAL A 1 207 ? 27.839 26.300 -28.659 1.00 80.94 207 VAL A O 1
ATOM 1661 N N . CYS A 1 208 ? 26.104 26.662 -30.016 1.00 75.56 208 CYS A N 1
ATOM 1662 C CA . CYS A 1 208 ? 26.936 26.942 -31.193 1.00 75.56 208 CYS A CA 1
ATOM 1663 C C . CYS A 1 208 ? 27.615 28.326 -31.178 1.00 75.56 208 CYS A C 1
ATOM 1665 O O . CYS A 1 208 ? 28.458 28.596 -32.033 1.00 75.56 208 CYS A O 1
ATOM 1667 N N . LEU A 1 209 ? 27.242 29.220 -30.258 1.00 75.31 209 LEU A N 1
ATOM 1668 C CA . LEU A 1 209 ? 27.866 30.537 -30.088 1.00 75.31 209 LEU A CA 1
ATOM 1669 C C . LEU A 1 209 ? 29.023 30.494 -29.083 1.00 75.31 209 LEU A C 1
ATOM 1671 O O . LEU A 1 209 ? 29.958 31.284 -29.207 1.00 75.31 209 LEU A O 1
ATOM 1675 N N . GLU A 1 210 ? 28.987 29.559 -28.133 1.00 64.81 210 GLU A N 1
ATOM 1676 C CA . GLU A 1 210 ? 30.003 29.407 -27.085 1.00 64.81 210 GLU A CA 1
ATOM 1677 C C . GLU A 1 210 ? 31.244 28.623 -27.547 1.00 64.81 210 GLU A C 1
ATOM 1679 O O . GLU A 1 210 ? 32.319 28.778 -26.974 1.00 64.81 210 GLU A O 1
ATOM 1684 N N . SER A 1 211 ? 31.158 27.837 -28.629 1.00 58.75 211 SER A N 1
ATOM 1685 C CA . SER A 1 211 ? 32.254 26.964 -29.087 1.00 58.75 211 SER A CA 1
ATOM 1686 C C . SER A 1 211 ? 33.355 27.659 -29.914 1.00 58.75 211 SER A C 1
ATOM 1688 O O . SER A 1 211 ? 34.089 26.986 -30.640 1.00 58.75 211 SER A O 1
ATOM 1690 N N . LYS A 1 212 ? 33.479 28.993 -29.863 1.00 56.41 212 LYS A N 1
ATOM 1691 C CA . LYS A 1 212 ? 34.623 29.718 -30.449 1.00 56.41 212 LYS A CA 1
ATOM 1692 C C . LYS A 1 212 ? 35.697 29.951 -29.383 1.00 56.41 212 LYS A C 1
ATOM 1694 O O . LYS A 1 212 ? 35.826 31.062 -28.874 1.00 56.41 212 LYS A O 1
ATOM 1699 N N . SER A 1 213 ? 36.481 28.917 -29.085 1.00 49.25 213 SER A N 1
ATOM 1700 C CA . SER A 1 213 ? 37.808 29.042 -28.469 1.00 49.25 213 SER A CA 1
ATOM 1701 C C . SER A 1 213 ? 38.823 28.200 -29.219 1.00 49.25 213 SER A C 1
ATOM 1703 O O . SER A 1 213 ? 38.426 27.167 -29.798 1.00 49.25 213 SER A O 1
#